Protein AF-A0A916G8C9-F1 (afdb_monomer_lite)

Structure (mmCIF, N/CA/C/O backbone):
data_AF-A0A916G8C9-F1
#
_entry.id   AF-A0A916G8C9-F1
#
loop_
_atom_site.group_PDB
_atom_site.id
_atom_site.type_symbol
_atom_site.label_atom_id
_atom_site.label_alt_id
_atom_site.label_comp_id
_atom_site.label_asym_id
_atom_site.label_entity_id
_atom_site.label_seq_id
_atom_site.pdbx_PDB_ins_code
_atom_site.Cartn_x
_atom_site.Cartn_y
_atom_site.Cartn_z
_atom_site.occupancy
_atom_site.B_iso_or_equiv
_atom_site.auth_seq_id
_atom_site.auth_comp_id
_atom_site.auth_asym_id
_atom_site.auth_atom_id
_atom_site.pdbx_PDB_model_num
ATOM 1 N N . GLU A 1 1 ? -20.508 -1.349 42.658 1.00 83.69 1 GLU A N 1
ATOM 2 C CA . GLU A 1 1 ? -19.263 -1.401 43.457 1.00 83.69 1 GLU A CA 1
ATOM 3 C C . GLU A 1 1 ? -18.948 -0.069 44.144 1.00 83.69 1 GLU A C 1
ATOM 5 O O . GLU A 1 1 ? -18.935 -0.052 45.364 1.00 83.69 1 GLU A O 1
ATOM 10 N N . LEU A 1 2 ? -18.800 1.046 43.412 1.00 89.56 2 LEU A N 1
ATOM 11 C CA . LEU A 1 2 ? -18.493 2.374 43.990 1.00 89.56 2 LEU A CA 1
ATOM 12 C C . LEU A 1 2 ? -19.488 2.837 45.071 1.00 89.56 2 LEU A C 1
ATOM 14 O O . LEU A 1 2 ? -19.083 3.317 46.124 1.00 89.56 2 LEU A O 1
ATOM 18 N N . VAL A 1 3 ? -20.790 2.609 44.861 1.00 90.38 3 VAL A N 1
ATOM 19 C CA . VAL A 1 3 ? -21.829 2.894 45.873 1.00 90.38 3 VAL A CA 1
ATOM 20 C C . VAL A 1 3 ? -21.640 2.051 47.136 1.00 90.38 3 VAL A C 1
ATOM 22 O O . VAL A 1 3 ? -21.786 2.555 48.242 1.00 90.38 3 VAL A O 1
ATOM 25 N N . ALA A 1 4 ? -21.282 0.772 46.986 1.00 90.62 4 ALA A N 1
ATOM 26 C CA . ALA A 1 4 ? -21.075 -0.132 48.118 1.00 90.62 4 ALA A CA 1
ATOM 27 C C . ALA A 1 4 ? -19.813 0.223 48.923 1.00 90.62 4 ALA A C 1
ATOM 29 O O . ALA A 1 4 ? -19.773 -0.014 50.125 1.00 90.62 4 ALA A O 1
ATOM 30 N N . LYS A 1 5 ? -18.809 0.825 48.272 1.00 93.94 5 LYS A N 1
ATOM 31 C CA . LYS A 1 5 ? -17.603 1.370 48.916 1.00 93.94 5 LYS A CA 1
ATOM 32 C C . LYS A 1 5 ? -17.817 2.759 49.538 1.00 93.94 5 LYS A C 1
ATOM 34 O O . LYS A 1 5 ? -16.914 3.267 50.190 1.00 93.94 5 LYS A O 1
ATOM 39 N N . GLY A 1 6 ? -18.989 3.375 49.351 1.00 90.44 6 GLY A N 1
ATOM 40 C CA . GLY A 1 6 ? -19.282 4.732 49.831 1.00 90.44 6 GLY A CA 1
ATOM 41 C C . GLY A 1 6 ? -18.607 5.850 49.026 1.00 90.44 6 GLY A C 1
ATOM 42 O O . GLY A 1 6 ? -18.662 7.005 49.432 1.00 90.44 6 GLY A O 1
ATOM 43 N N . GLU A 1 7 ? -17.996 5.529 47.883 1.00 92.44 7 GLU A N 1
ATOM 44 C CA . GLU A 1 7 ? -17.269 6.479 47.026 1.00 92.44 7 GLU A CA 1
ATOM 45 C C . GLU A 1 7 ? -18.202 7.282 46.104 1.00 92.44 7 GLU A C 1
ATOM 47 O O . GLU A 1 7 ? -17.817 8.327 45.584 1.00 92.44 7 GLU A O 1
ATOM 52 N N . LEU A 1 8 ? -19.437 6.809 45.895 1.00 90.00 8 LEU A N 1
ATOM 53 C CA . LEU A 1 8 ? -20.445 7.488 45.082 1.00 90.00 8 LEU A CA 1
ATOM 54 C C . LEU A 1 8 ? -21.820 7.441 45.773 1.00 90.00 8 LEU A C 1
ATOM 56 O O . LEU A 1 8 ? -22.260 6.351 46.157 1.00 90.00 8 LEU A O 1
ATOM 60 N N . PRO A 1 9 ? -22.543 8.569 45.897 1.00 92.12 9 PRO A N 1
ATOM 61 C CA . PRO A 1 9 ? -23.907 8.567 46.418 1.00 92.12 9 PRO A CA 1
ATOM 62 C C . PRO A 1 9 ? -24.837 7.669 45.591 1.00 92.12 9 PRO A C 1
ATOM 64 O O . PRO A 1 9 ? -24.799 7.673 44.360 1.00 92.12 9 PRO A O 1
ATOM 67 N N . ALA A 1 10 ? -25.723 6.927 46.261 1.00 86.94 10 ALA A N 1
ATOM 68 C CA . ALA A 1 10 ? -26.644 6.000 45.597 1.00 86.94 10 ALA A CA 1
ATOM 69 C C . ALA A 1 10 ? -27.615 6.698 44.627 1.00 86.94 10 ALA A C 1
ATOM 71 O O . ALA A 1 10 ? -28.053 6.085 43.659 1.00 86.94 10 ALA A O 1
ATOM 72 N N . GLU A 1 11 ? -27.955 7.960 44.883 1.00 87.31 11 GLU A N 1
ATOM 73 C CA . GLU A 1 11 ? -28.797 8.773 44.003 1.00 87.31 11 GLU A CA 1
ATOM 74 C C . GLU A 1 11 ? -28.048 9.186 42.730 1.00 87.31 11 GLU A C 1
ATOM 76 O O . GLU A 1 11 ? -28.566 8.996 41.633 1.00 87.31 11 GLU A O 1
ATOM 81 N N . ALA A 1 12 ? -26.787 9.613 42.865 1.00 83.94 12 ALA A N 1
ATOM 82 C CA . ALA A 1 12 ? -25.910 9.927 41.737 1.00 83.94 12 ALA A CA 1
ATOM 83 C C . ALA A 1 12 ? -25.643 8.701 40.846 1.00 83.94 12 ALA A C 1
ATOM 85 O O . ALA A 1 12 ? -25.545 8.828 39.632 1.00 83.94 12 ALA A O 1
ATOM 86 N N . ALA A 1 13 ? -25.574 7.499 41.428 1.00 82.69 13 ALA A N 1
ATOM 87 C CA . ALA A 1 13 ? -25.429 6.261 40.661 1.00 82.69 13 ALA A CA 1
ATOM 88 C C . ALA A 1 13 ? -26.664 5.925 39.815 1.00 82.69 13 ALA A C 1
ATOM 90 O O . ALA A 1 13 ? -26.529 5.360 38.736 1.00 82.69 13 ALA A O 1
ATOM 91 N N . ARG A 1 14 ? -27.868 6.227 40.323 1.00 80.50 14 ARG A N 1
ATOM 92 C CA . ARG A 1 14 ? -29.134 5.926 39.634 1.00 80.50 14 ARG A CA 1
ATOM 93 C C . ARG A 1 14 ? -29.438 6.917 38.517 1.00 80.50 14 ARG A C 1
ATOM 95 O O . ARG A 1 14 ? -30.120 6.547 37.571 1.00 80.50 14 ARG A O 1
ATOM 102 N N . SER A 1 15 ? -28.970 8.157 38.647 1.00 79.69 15 SER A N 1
ATOM 103 C CA . SER A 1 15 ? -29.150 9.211 37.645 1.00 79.69 15 SER A CA 1
ATOM 104 C C . SER A 1 15 ? -28.009 9.293 36.630 1.00 79.69 15 SER A C 1
ATOM 106 O O . SER A 1 15 ? -28.129 10.028 35.650 1.00 79.69 15 SER A O 1
ATOM 108 N N . ALA A 1 16 ? -26.913 8.555 36.838 1.00 78.62 16 ALA A N 1
ATOM 109 C CA . ALA A 1 16 ? -25.790 8.541 35.914 1.00 78.62 16 ALA A CA 1
ATOM 110 C C . ALA A 1 16 ? -26.199 7.903 34.571 1.00 78.62 16 ALA A C 1
ATOM 112 O O . ALA A 1 16 ? -26.662 6.758 34.559 1.00 78.62 16 ALA A O 1
ATOM 113 N N . PRO A 1 17 ? -26.012 8.603 33.438 1.00 76.19 17 PRO A N 1
ATOM 114 C CA . PRO A 1 17 ? -26.244 8.014 32.129 1.00 76.19 17 PRO A CA 1
ATOM 115 C C . PRO A 1 17 ? -25.240 6.888 31.871 1.00 76.19 17 PRO A C 1
ATOM 117 O O . PRO A 1 17 ? -24.094 6.928 32.330 1.00 76.19 17 PRO A O 1
ATOM 120 N N . THR A 1 18 ? -25.664 5.882 31.109 1.00 81.25 18 THR A N 1
ATOM 121 C CA . THR A 1 18 ? -24.773 4.817 30.646 1.00 81.25 18 THR A CA 1
ATOM 122 C C . THR A 1 18 ? -23.650 5.428 29.800 1.00 81.25 18 THR A C 1
ATOM 124 O O . THR A 1 18 ? -23.933 6.262 28.937 1.00 81.25 18 THR A O 1
ATOM 127 N N . PRO A 1 19 ? -22.376 5.060 30.029 1.00 87.31 19 PRO A N 1
ATOM 128 C CA . PRO A 1 19 ? -21.273 5.634 29.274 1.00 87.31 19 PRO A CA 1
ATOM 129 C C . PRO A 1 19 ? -21.356 5.222 27.800 1.00 87.31 19 PRO A C 1
ATOM 131 O O . PRO A 1 19 ? -21.334 4.034 27.479 1.00 87.31 19 PRO A O 1
ATOM 134 N N . ALA A 1 20 ? -21.405 6.215 26.914 1.00 92.62 20 ALA A N 1
ATOM 135 C CA . ALA A 1 20 ? -21.260 6.015 25.479 1.00 92.62 20 ALA A CA 1
ATOM 136 C C . ALA A 1 20 ? -19.799 5.696 25.136 1.00 92.62 20 ALA A C 1
ATOM 138 O O . ALA A 1 20 ? -18.879 6.347 25.641 1.00 92.62 20 ALA A O 1
ATOM 139 N N . LEU A 1 21 ? -19.576 4.712 24.260 1.00 95.12 21 LEU A N 1
ATOM 140 C CA . LEU A 1 21 ? -18.234 4.309 23.843 1.00 95.12 21 LEU A CA 1
ATOM 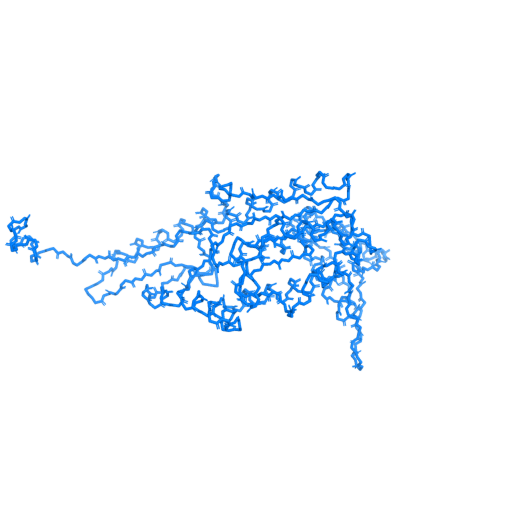141 C C . LEU A 1 21 ? -18.153 4.178 22.323 1.00 95.12 21 LEU A C 1
ATOM 143 O O . LEU A 1 21 ? -18.604 3.194 21.738 1.00 95.12 21 LEU A O 1
ATOM 147 N N . VAL A 1 22 ? -17.484 5.144 21.702 1.00 97.25 22 VAL A N 1
ATOM 148 C CA . VAL A 1 22 ? -17.152 5.127 20.278 1.00 97.25 22 VAL A CA 1
ATOM 149 C C . VAL A 1 22 ? -15.637 5.138 20.130 1.00 97.25 22 VAL A C 1
ATOM 151 O O . VAL A 1 22 ? -14.957 6.014 20.662 1.00 97.25 22 VAL A O 1
ATOM 154 N N . GLY A 1 23 ? -15.095 4.144 19.432 1.00 96.94 23 GLY A N 1
ATOM 155 C CA . GLY A 1 23 ? -13.662 4.024 19.205 1.00 96.94 23 GLY A CA 1
ATOM 156 C C . GLY A 1 23 ? -13.223 4.594 17.857 1.00 96.94 23 GLY A C 1
ATOM 157 O O . GLY A 1 23 ? -13.890 4.433 16.834 1.00 96.94 23 GLY A O 1
ATOM 158 N N . LEU A 1 24 ? -12.044 5.211 17.864 1.00 97.88 24 LEU A N 1
ATOM 159 C CA . LEU A 1 24 ? -11.293 5.607 16.679 1.00 97.88 24 LEU A CA 1
ATOM 160 C C . LEU A 1 24 ? -9.973 4.851 16.657 1.00 97.88 24 LEU A C 1
ATOM 162 O O . LEU A 1 24 ? -9.326 4.679 17.691 1.00 97.88 24 LEU A O 1
ATOM 166 N N . VAL A 1 25 ? -9.563 4.403 15.475 1.00 97.69 25 VAL A N 1
ATOM 167 C CA . VAL A 1 25 ? -8.372 3.567 15.339 1.00 97.69 25 VAL A CA 1
ATOM 168 C C . VAL A 1 25 ? -7.183 4.413 14.896 1.00 97.69 25 VAL A C 1
ATOM 170 O O . VAL A 1 25 ? -7.017 4.694 13.710 1.00 97.69 25 VAL A O 1
ATOM 173 N N . GLY A 1 26 ? -6.346 4.797 15.860 1.00 97.38 26 GLY A N 1
ATOM 174 C CA . GLY A 1 26 ? -5.027 5.383 15.620 1.00 97.38 26 GLY A CA 1
ATOM 175 C C . GLY A 1 26 ? -3.945 4.309 15.634 1.00 97.38 26 GLY A C 1
ATOM 176 O O . GLY A 1 26 ? -3.616 3.778 16.692 1.00 97.38 26 GLY A O 1
ATOM 177 N N . SER A 1 27 ? -3.402 3.976 14.467 1.00 97.25 27 SER A N 1
ATOM 178 C CA . SER A 1 27 ? -2.337 2.983 14.307 1.00 97.25 27 SER A CA 1
ATOM 179 C C . SER A 1 27 ? -1.609 3.227 12.990 1.00 97.25 27 SER A C 1
ATOM 181 O O . SER A 1 27 ? -2.242 3.536 11.982 1.00 97.25 27 SER A O 1
ATOM 183 N N . ILE A 1 28 ? -0.287 3.055 12.980 1.00 98.00 28 ILE A N 1
ATOM 184 C CA . ILE A 1 28 ? 0.488 3.077 11.732 1.00 98.00 28 ILE A CA 1
ATOM 185 C C . ILE A 1 28 ? 0.439 1.731 10.999 1.00 98.00 28 ILE A C 1
ATOM 187 O O . ILE A 1 28 ? 0.646 1.678 9.792 1.00 98.00 28 ILE A O 1
ATOM 191 N N . ASP A 1 29 ? 0.148 0.649 11.725 1.00 97.62 29 ASP A N 1
ATOM 192 C CA . ASP A 1 29 ? 0.306 -0.725 11.241 1.00 97.62 29 ASP A CA 1
ATOM 193 C C . ASP A 1 29 ? -0.780 -1.107 10.217 1.00 97.62 29 ASP A C 1
ATOM 195 O O . ASP A 1 29 ? -0.614 -2.065 9.462 1.00 97.62 29 ASP A O 1
ATOM 199 N N . ASN A 1 30 ? -1.892 -0.362 10.191 1.00 97.31 30 ASN A N 1
ATOM 200 C CA . ASN A 1 30 ? -3.110 -0.670 9.438 1.00 97.31 30 ASN A CA 1
ATOM 201 C C . ASN A 1 30 ? -3.599 -2.111 9.656 1.00 97.31 30 ASN A C 1
ATOM 203 O O . ASN A 1 30 ? -3.898 -2.850 8.717 1.00 97.31 30 ASN A O 1
ATOM 207 N N . ASP A 1 31 ? -3.616 -2.539 10.920 1.00 94.88 31 ASP A N 1
ATOM 208 C CA . ASP A 1 31 ? -3.858 -3.923 11.320 1.00 94.88 31 ASP A CA 1
ATOM 209 C C . ASP A 1 31 ? -5.252 -4.182 11.908 1.00 94.88 31 ASP A C 1
ATOM 211 O O . ASP A 1 31 ? -5.566 -5.320 12.261 1.00 94.88 31 ASP A O 1
ATOM 215 N N . MET A 1 32 ? -6.100 -3.155 11.975 1.00 95.62 32 MET A N 1
ATOM 216 C CA . MET A 1 32 ? -7.432 -3.246 12.558 1.00 95.62 32 MET A CA 1
ATOM 217 C C . MET A 1 32 ? -8.488 -3.616 11.518 1.00 95.62 32 MET A C 1
ATOM 219 O O . MET A 1 32 ? -8.650 -2.937 10.507 1.00 95.62 32 MET A O 1
ATOM 223 N N . ALA A 1 33 ? -9.260 -4.666 11.793 1.00 93.00 33 ALA A N 1
ATOM 224 C CA . ALA A 1 33 ? -10.372 -5.036 10.931 1.00 93.00 33 ALA A CA 1
ATOM 225 C C . ALA A 1 33 ? -11.487 -3.979 10.975 1.00 93.00 33 ALA A C 1
ATOM 227 O O . ALA A 1 33 ? -11.690 -3.280 11.967 1.00 93.00 33 ALA A O 1
ATOM 228 N N . GLY A 1 34 ? -12.243 -3.893 9.886 1.00 91.50 34 GLY A N 1
ATOM 229 C CA . GLY A 1 34 ? -13.436 -3.058 9.804 1.00 91.50 34 GLY A CA 1
ATOM 230 C C . GLY A 1 34 ? -13.215 -1.637 9.305 1.00 91.50 34 GLY A C 1
ATOM 231 O O . GLY A 1 34 ? -14.212 -0.988 8.993 1.00 91.50 34 GLY A O 1
ATOM 232 N N . THR A 1 35 ? -11.961 -1.215 9.145 1.00 95.31 35 THR A N 1
ATOM 233 C CA . THR A 1 35 ? -11.564 0.015 8.455 1.00 95.31 35 THR A CA 1
ATOM 234 C C . THR A 1 35 ? -10.537 -0.303 7.366 1.00 95.31 35 THR A C 1
ATOM 236 O O . THR A 1 35 ? -9.689 -1.169 7.558 1.00 95.31 35 THR A O 1
ATOM 239 N N . ASP A 1 36 ? -10.611 0.384 6.228 1.00 94.38 36 ASP A N 1
ATOM 240 C CA . ASP A 1 36 ? -9.659 0.243 5.117 1.00 94.38 36 ASP A CA 1
ATOM 241 C C . ASP A 1 36 ? -8.306 0.901 5.435 1.00 94.38 36 ASP A C 1
ATOM 243 O O . ASP A 1 36 ? -7.259 0.477 4.939 1.00 94.38 36 ASP A O 1
ATOM 247 N N . MET A 1 37 ? -8.340 1.952 6.260 1.00 96.38 37 MET A N 1
ATOM 248 C CA . MET A 1 37 ? -7.169 2.692 6.717 1.00 96.38 37 MET A CA 1
ATOM 249 C C . MET A 1 37 ? -7.328 3.077 8.190 1.00 96.38 37 MET A C 1
ATOM 251 O O . MET A 1 37 ? -8.395 3.536 8.610 1.00 96.38 37 MET A O 1
ATOM 255 N N . THR A 1 38 ? -6.269 2.917 8.976 1.00 97.56 38 THR A N 1
ATOM 256 C CA . THR A 1 38 ? -6.157 3.456 10.337 1.00 97.56 38 THR A CA 1
ATOM 257 C C . THR A 1 38 ? -5.492 4.831 10.324 1.00 97.56 38 THR A C 1
ATOM 259 O O . THR A 1 38 ? -4.637 5.111 9.484 1.00 97.56 38 THR A O 1
ATOM 262 N N . ILE A 1 39 ? -5.859 5.699 11.271 1.00 98.38 39 ILE A N 1
ATOM 263 C CA . ILE A 1 39 ? -5.271 7.040 11.385 1.00 98.38 39 ILE A CA 1
ATOM 264 C C . ILE A 1 39 ? -3.771 6.902 11.660 1.00 98.38 39 ILE A C 1
ATOM 266 O O . ILE A 1 39 ? -3.375 6.321 12.673 1.00 98.38 39 ILE A O 1
ATOM 270 N N . GLY A 1 40 ? -2.955 7.461 10.769 1.00 98.12 40 GLY A N 1
ATOM 271 C CA . GLY A 1 40 ? -1.494 7.454 10.838 1.00 98.12 40 GLY A CA 1
ATOM 272 C C . GLY A 1 40 ? -0.822 6.474 9.874 1.00 98.12 40 GLY A C 1
ATOM 273 O O . GLY A 1 40 ? 0.386 6.589 9.657 1.00 98.12 40 GLY A O 1
ATOM 274 N N . ALA A 1 41 ? -1.561 5.532 9.278 1.00 98.25 41 ALA A N 1
ATOM 275 C CA . ALA A 1 41 ? -0.988 4.547 8.360 1.00 98.25 41 ALA A CA 1
ATOM 276 C C . ALA A 1 41 ? -0.458 5.186 7.066 1.00 98.25 41 ALA A C 1
ATOM 278 O O . ALA A 1 41 ? 0.638 4.843 6.621 1.00 98.25 41 ALA A O 1
ATOM 279 N N . ASP A 1 42 ? -1.184 6.150 6.488 1.00 98.25 42 ASP A N 1
ATOM 280 C CA . ASP A 1 42 ? -0.716 6.877 5.301 1.00 98.25 42 ASP A CA 1
ATOM 281 C C . ASP A 1 42 ? 0.505 7.752 5.625 1.00 98.25 42 ASP A C 1
ATOM 283 O O . ASP A 1 42 ? 1.482 7.781 4.878 1.00 98.25 42 ASP A O 1
ATOM 287 N N . THR A 1 43 ? 0.511 8.400 6.790 1.00 98.50 43 THR A N 1
ATOM 288 C CA . THR A 1 43 ? 1.662 9.167 7.279 1.00 98.50 43 THR A CA 1
ATOM 289 C C . THR A 1 43 ? 2.897 8.282 7.403 1.00 98.50 43 THR A C 1
ATOM 291 O O . THR A 1 43 ? 3.961 8.648 6.902 1.00 98.50 43 THR A O 1
ATOM 294 N N . ALA A 1 44 ? 2.776 7.110 8.028 1.00 98.62 44 ALA A N 1
ATOM 295 C CA . ALA A 1 44 ? 3.887 6.174 8.165 1.00 98.62 44 ALA A CA 1
ATOM 296 C C . ALA A 1 44 ? 4.379 5.669 6.806 1.00 98.62 44 ALA A C 1
ATOM 298 O O . ALA A 1 44 ? 5.586 5.670 6.550 1.00 98.62 44 ALA A O 1
ATOM 299 N N . LEU A 1 45 ? 3.458 5.320 5.903 1.00 98.50 45 LEU A N 1
ATOM 300 C CA . LEU A 1 45 ? 3.784 4.933 4.533 1.00 98.50 45 LEU A CA 1
ATOM 301 C C . LEU A 1 45 ? 4.558 6.042 3.808 1.00 98.50 45 LEU A C 1
ATOM 303 O O . LEU A 1 45 ? 5.600 5.773 3.211 1.00 98.50 45 LEU A O 1
ATOM 307 N N . HIS A 1 46 ? 4.110 7.293 3.918 1.00 97.75 46 HIS A N 1
ATOM 308 C CA . HIS A 1 46 ? 4.793 8.445 3.337 1.00 97.75 46 HIS A CA 1
ATOM 309 C C . HIS A 1 46 ? 6.222 8.611 3.881 1.00 97.75 46 HIS A C 1
ATOM 311 O O . HIS A 1 46 ? 7.149 8.883 3.115 1.00 97.75 46 HIS A O 1
ATOM 317 N N . ARG A 1 47 ? 6.436 8.391 5.188 1.00 98.12 47 ARG A N 1
ATOM 318 C CA . ARG A 1 47 ? 7.778 8.417 5.799 1.00 98.12 47 ARG A CA 1
ATOM 319 C C . ARG A 1 47 ? 8.677 7.311 5.253 1.00 98.12 47 ARG A C 1
ATOM 321 O O . ARG A 1 47 ? 9.841 7.582 4.966 1.00 98.12 47 ARG A O 1
ATOM 328 N N . ILE A 1 48 ? 8.145 6.099 5.076 1.00 98.44 48 ILE A N 1
ATOM 329 C CA . ILE A 1 48 ? 8.895 4.978 4.494 1.00 98.44 48 ILE A CA 1
ATOM 330 C C . ILE A 1 48 ? 9.307 5.303 3.060 1.00 98.44 48 ILE A C 1
ATOM 332 O O . ILE A 1 48 ? 10.484 5.191 2.730 1.00 98.44 48 ILE A O 1
ATOM 336 N N . VAL A 1 49 ? 8.361 5.734 2.221 1.00 97.50 49 VAL A N 1
ATOM 337 C CA . VAL A 1 49 ? 8.628 6.059 0.811 1.00 97.50 49 VAL A CA 1
ATOM 338 C C . VAL A 1 49 ? 9.685 7.157 0.706 1.00 97.50 49 VAL A C 1
ATOM 340 O O . VAL A 1 49 ? 10.682 6.972 0.015 1.00 97.50 49 VAL A O 1
ATOM 343 N N . SER A 1 50 ? 9.544 8.238 1.480 1.00 96.19 50 SER A N 1
ATOM 344 C CA . SER A 1 50 ? 10.522 9.331 1.503 1.00 96.19 50 SER A CA 1
ATOM 345 C C . SER A 1 50 ? 11.924 8.868 1.918 1.00 96.19 50 SER A C 1
ATOM 347 O O . SER A 1 50 ? 12.913 9.298 1.322 1.00 96.19 50 SER A O 1
ATOM 349 N N . ALA A 1 51 ? 12.029 7.975 2.906 1.00 96.12 51 ALA A N 1
ATOM 350 C CA . ALA A 1 51 ? 13.314 7.423 3.320 1.00 96.12 51 ALA A CA 1
ATOM 351 C C . ALA A 1 51 ? 13.929 6.527 2.234 1.00 96.12 51 ALA A C 1
ATOM 353 O O . ALA A 1 51 ? 15.122 6.631 1.956 1.00 96.12 51 ALA A O 1
ATOM 354 N N . VAL A 1 52 ? 13.128 5.675 1.588 1.00 95.44 52 VAL A N 1
ATOM 355 C CA . VAL A 1 52 ? 13.603 4.812 0.499 1.00 95.44 52 VAL A CA 1
ATOM 356 C C . VAL A 1 52 ? 14.056 5.640 -0.703 1.00 95.44 52 VAL A C 1
ATOM 358 O O . VAL A 1 52 ? 15.127 5.364 -1.239 1.00 95.44 52 VAL A O 1
ATOM 361 N N . ASP A 1 53 ? 13.320 6.681 -1.089 1.00 93.19 53 ASP A N 1
ATOM 362 C CA . ASP A 1 53 ? 13.722 7.584 -2.174 1.00 93.19 53 ASP A CA 1
ATOM 363 C C . ASP A 1 53 ? 15.057 8.281 -1.864 1.00 93.19 53 ASP A C 1
ATOM 365 O O . ASP A 1 53 ? 15.946 8.352 -2.720 1.00 93.19 53 ASP A O 1
ATOM 369 N N . ALA A 1 54 ? 15.253 8.714 -0.612 1.00 92.06 54 ALA A N 1
ATOM 370 C CA . ALA A 1 54 ? 16.523 9.276 -0.162 1.00 92.06 54 ALA A CA 1
ATOM 371 C C . ALA A 1 54 ? 17.668 8.251 -0.261 1.00 92.06 54 ALA A C 1
ATOM 373 O O . ALA A 1 54 ? 18.741 8.577 -0.772 1.00 92.06 54 ALA A O 1
ATOM 374 N N . LEU A 1 55 ? 17.444 6.994 0.138 1.00 89.94 55 LEU A N 1
ATOM 375 C CA . LEU A 1 55 ? 18.438 5.924 -0.016 1.00 89.94 55 LEU A CA 1
ATOM 376 C C . LEU A 1 55 ? 18.766 5.668 -1.493 1.00 89.94 55 LEU A C 1
ATOM 378 O O . LEU A 1 55 ? 19.941 5.611 -1.863 1.00 89.94 55 LEU A O 1
ATOM 382 N N . VAL A 1 56 ? 17.746 5.576 -2.350 1.00 84.56 56 VAL A N 1
ATOM 383 C CA . VAL A 1 56 ? 17.890 5.325 -3.793 1.00 84.56 56 VAL A CA 1
ATOM 384 C C . VAL A 1 56 ? 18.694 6.426 -4.485 1.00 84.56 56 VAL A C 1
ATOM 386 O O . VAL A 1 56 ? 19.532 6.114 -5.336 1.00 84.56 56 VAL A O 1
ATOM 389 N N . SER A 1 57 ? 18.526 7.687 -4.074 1.00 78.50 57 SER A N 1
ATOM 390 C CA . SER A 1 57 ? 19.307 8.811 -4.611 1.00 78.50 57 SER A CA 1
ATOM 391 C C . SER A 1 57 ? 20.822 8.618 -4.434 1.00 78.50 57 SER A C 1
ATOM 393 O O . SER A 1 57 ? 21.603 8.946 -5.325 1.00 78.50 57 SER A O 1
ATOM 395 N N . THR A 1 58 ? 21.240 7.987 -3.330 1.00 72.25 58 THR A N 1
ATOM 396 C CA . THR A 1 58 ? 22.647 7.641 -3.062 1.00 72.25 58 THR A CA 1
ATOM 397 C C . THR A 1 58 ? 23.059 6.298 -3.679 1.00 72.25 58 THR A C 1
ATOM 399 O O . THR A 1 58 ? 24.236 6.072 -3.969 1.00 72.25 58 THR A O 1
ATOM 402 N N . ALA A 1 59 ? 22.093 5.401 -3.910 1.00 61.44 59 ALA A N 1
ATOM 403 C CA . ALA A 1 59 ? 22.299 4.073 -4.483 1.00 61.44 59 ALA A CA 1
ATOM 404 C C . ALA A 1 59 ? 22.681 4.121 -5.965 1.00 61.44 59 ALA A C 1
ATOM 406 O O . ALA A 1 59 ? 23.496 3.312 -6.420 1.00 61.44 59 ALA A O 1
ATOM 407 N N . ALA A 1 60 ? 22.089 5.058 -6.714 1.00 58.59 60 ALA A N 1
ATOM 408 C CA . ALA A 1 60 ? 22.265 5.183 -8.159 1.00 58.59 60 ALA A CA 1
ATOM 409 C C . ALA A 1 60 ? 23.734 5.398 -8.567 1.00 58.59 60 ALA A C 1
ATOM 411 O O . ALA A 1 60 ? 24.139 4.934 -9.633 1.00 58.59 60 ALA A O 1
ATOM 412 N N . SER A 1 61 ? 24.537 6.016 -7.697 1.00 60.41 61 SER A N 1
ATOM 413 C CA . SER A 1 61 ? 25.963 6.281 -7.923 1.00 60.41 61 SER A CA 1
ATOM 414 C C . SER A 1 61 ? 26.873 5.064 -7.701 1.00 60.41 61 SER A C 1
ATOM 416 O O . SER A 1 61 ? 27.988 5.048 -8.211 1.00 60.41 61 SER A O 1
ATOM 418 N N . HIS A 1 62 ? 26.422 4.038 -6.964 1.00 63.09 62 HIS A N 1
ATOM 419 C CA . HIS A 1 62 ? 27.269 2.912 -6.526 1.00 63.09 62 HIS A CA 1
ATOM 420 C C . HIS A 1 62 ? 26.696 1.512 -6.816 1.00 63.09 62 HIS A C 1
ATOM 422 O O . HIS A 1 62 ? 27.283 0.517 -6.403 1.00 63.09 62 HIS A O 1
ATOM 428 N N . GLN A 1 63 ? 25.557 1.405 -7.510 1.00 68.94 63 GLN A N 1
ATOM 429 C CA . GLN A 1 63 ? 24.876 0.131 -7.809 1.00 68.94 63 GLN A CA 1
ATOM 430 C C . GLN A 1 63 ? 24.632 -0.771 -6.579 1.00 68.94 63 GLN A C 1
ATOM 432 O O . GLN A 1 63 ? 24.812 -1.998 -6.610 1.00 68.94 63 GLN A O 1
ATOM 437 N N . ARG A 1 64 ? 24.222 -0.147 -5.472 1.00 83.38 64 ARG A N 1
ATOM 438 C CA . ARG A 1 64 ? 24.021 -0.806 -4.174 1.00 83.38 64 ARG A CA 1
ATOM 439 C C . ARG A 1 64 ? 22.671 -1.505 -4.065 1.00 83.38 64 ARG A C 1
ATOM 441 O O . ARG A 1 64 ? 21.694 -1.123 -4.718 1.00 83.38 64 ARG A O 1
ATOM 448 N N . THR A 1 65 ? 22.627 -2.503 -3.189 1.00 90.69 65 THR A N 1
ATOM 449 C CA . THR A 1 65 ? 21.383 -3.126 -2.734 1.00 90.69 65 THR A CA 1
ATOM 450 C C . THR A 1 65 ? 21.062 -2.644 -1.319 1.00 90.69 65 THR A C 1
ATOM 452 O O . THR A 1 65 ? 21.941 -2.616 -0.460 1.00 90.69 65 THR A O 1
ATOM 455 N N . PHE A 1 66 ? 19.814 -2.262 -1.060 1.00 94.94 66 PHE A N 1
ATOM 456 C CA . PHE A 1 66 ? 19.357 -1.856 0.271 1.00 94.94 66 PHE A CA 1
ATOM 457 C C . PHE A 1 66 ? 18.334 -2.849 0.806 1.00 94.94 66 PHE A C 1
ATOM 459 O O . PHE A 1 66 ? 17.373 -3.174 0.114 1.00 94.94 66 PHE A O 1
ATOM 466 N N . VAL A 1 67 ? 18.525 -3.300 2.040 1.00 97.31 67 VAL A N 1
ATOM 467 C CA . VAL A 1 67 ? 17.524 -4.034 2.818 1.00 97.31 67 VAL A CA 1
ATOM 468 C C . VAL A 1 67 ? 16.944 -3.052 3.828 1.00 97.31 67 VAL A C 1
ATOM 470 O O . VAL A 1 67 ? 17.641 -2.625 4.747 1.00 97.31 67 VAL A O 1
ATOM 473 N N . VAL A 1 68 ? 15.695 -2.643 3.624 1.00 98.12 68 VAL A N 1
ATOM 474 C CA . VAL A 1 68 ? 15.025 -1.627 4.442 1.00 98.12 68 VAL A CA 1
ATOM 475 C C . VAL A 1 68 ? 13.995 -2.307 5.327 1.00 98.12 68 VAL A C 1
ATOM 477 O O . VAL A 1 68 ? 13.025 -2.877 4.827 1.00 98.12 68 VAL A O 1
ATOM 480 N N . GLU A 1 69 ? 14.215 -2.242 6.635 1.00 98.56 69 GLU A N 1
ATOM 481 C CA . GLU A 1 69 ? 13.306 -2.794 7.634 1.00 98.56 69 GLU A CA 1
ATOM 482 C C . GLU A 1 69 ? 12.283 -1.736 8.059 1.00 98.56 69 GLU A C 1
ATOM 484 O O . GLU A 1 69 ? 12.638 -0.614 8.452 1.00 98.56 69 GLU A O 1
ATOM 489 N N . VAL A 1 70 ? 11.004 -2.095 7.942 1.00 98.44 70 VAL A N 1
ATOM 490 C CA . VAL A 1 70 ? 9.855 -1.216 8.169 1.00 98.44 70 VAL A CA 1
ATOM 491 C C . VAL A 1 70 ? 8.974 -1.747 9.294 1.00 98.44 70 VAL A C 1
ATOM 493 O O . VAL A 1 70 ? 8.858 -2.955 9.501 1.00 98.44 70 VAL A O 1
ATOM 496 N N . MET A 1 71 ? 8.331 -0.824 10.006 1.00 98.31 71 MET A N 1
ATOM 497 C CA . MET A 1 71 ? 7.399 -1.153 11.081 1.00 98.31 71 MET A CA 1
ATOM 498 C C . MET A 1 71 ? 6.111 -1.770 10.528 1.00 98.31 71 MET A C 1
ATOM 500 O O . MET A 1 71 ? 5.829 -1.711 9.330 1.00 98.31 71 MET A O 1
ATOM 504 N N . GLY A 1 72 ? 5.318 -2.350 11.422 1.00 95.69 72 GLY A N 1
ATOM 505 C CA . GLY A 1 72 ? 4.009 -2.924 11.096 1.00 95.69 72 GLY A CA 1
ATOM 506 C C . GLY A 1 72 ? 3.552 -3.994 12.083 1.00 95.69 72 GLY A C 1
ATOM 507 O O . GLY A 1 72 ? 2.506 -4.609 11.898 1.00 95.69 72 GLY A O 1
ATOM 508 N N . ARG A 1 73 ? 4.339 -4.267 13.125 1.00 93.38 73 ARG A N 1
ATOM 509 C CA . ARG A 1 73 ? 4.181 -5.339 14.101 1.00 93.38 73 ARG A CA 1
ATOM 510 C C . ARG A 1 73 ? 4.055 -6.699 13.421 1.00 93.38 73 ARG A C 1
ATOM 512 O O . ARG A 1 73 ? 5.046 -7.277 13.001 1.00 93.38 73 ARG A O 1
ATOM 519 N N . HIS A 1 74 ? 2.834 -7.207 13.298 1.00 91.00 74 HIS A N 1
ATOM 520 C CA . HIS A 1 74 ? 2.513 -8.472 12.631 1.00 91.00 74 HIS A CA 1
ATOM 521 C C . HIS A 1 74 ? 1.685 -8.239 11.358 1.00 91.00 74 HIS A C 1
ATOM 523 O O . HIS A 1 74 ? 0.955 -9.119 10.907 1.00 91.00 74 HIS A O 1
ATOM 529 N N . CYS A 1 75 ? 1.761 -7.028 10.808 1.00 96.50 75 CYS A N 1
ATOM 530 C CA . CYS A 1 75 ? 1.086 -6.587 9.605 1.00 96.50 75 CYS A CA 1
ATOM 531 C C . CYS A 1 75 ? 2.097 -6.183 8.538 1.00 96.50 75 CYS A C 1
ATOM 533 O O . CYS A 1 75 ? 2.946 -5.320 8.748 1.00 96.50 75 CYS A O 1
ATOM 535 N N . GLY A 1 76 ? 1.975 -6.784 7.361 1.00 97.94 76 GLY A N 1
ATOM 536 C CA . GLY A 1 76 ? 2.790 -6.462 6.201 1.00 97.94 76 GLY A CA 1
ATOM 537 C C . GLY A 1 76 ? 2.296 -5.265 5.398 1.00 97.94 76 GLY A C 1
ATOM 538 O O . GLY A 1 76 ? 2.850 -5.019 4.333 1.00 97.94 76 GLY A O 1
ATOM 539 N N . TYR A 1 77 ? 1.267 -4.529 5.840 1.00 98.38 77 TYR A N 1
ATOM 540 C CA . TYR A 1 77 ? 0.665 -3.442 5.054 1.00 98.38 77 TYR A CA 1
ATOM 541 C C . TYR A 1 77 ? 1.677 -2.374 4.651 1.00 98.38 77 TYR A C 1
ATOM 543 O O . TYR A 1 77 ? 1.831 -2.092 3.462 1.00 98.38 77 TYR A O 1
ATOM 551 N N . LEU A 1 78 ? 2.417 -1.833 5.621 1.00 98.62 78 LEU A N 1
ATOM 552 C CA . LEU A 1 78 ? 3.436 -0.821 5.359 1.00 98.62 78 LEU A CA 1
ATOM 553 C C . LEU A 1 78 ? 4.535 -1.353 4.432 1.00 98.62 78 LEU A C 1
ATOM 555 O O . LEU A 1 78 ? 4.909 -0.671 3.479 1.00 98.62 78 LEU A O 1
ATOM 559 N N . ALA A 1 79 ? 4.999 -2.588 4.639 1.00 98.62 79 ALA A N 1
ATOM 560 C CA . ALA A 1 79 ? 5.995 -3.230 3.782 1.00 98.62 79 ALA A CA 1
ATOM 561 C C . ALA A 1 79 ? 5.496 -3.446 2.347 1.00 98.62 79 ALA A C 1
ATOM 563 O O . ALA A 1 79 ? 6.176 -3.085 1.391 1.00 98.62 79 ALA A O 1
ATOM 564 N N . LEU A 1 80 ? 4.291 -3.986 2.179 1.00 98.62 80 LEU A N 1
ATOM 565 C CA . LEU A 1 80 ? 3.697 -4.253 0.874 1.00 98.62 80 LEU A CA 1
ATOM 566 C C . LEU A 1 80 ? 3.440 -2.962 0.093 1.00 98.62 80 LEU A C 1
ATOM 568 O O . LEU A 1 80 ? 3.816 -2.855 -1.076 1.00 98.62 80 LEU A O 1
ATOM 572 N N . MET A 1 81 ? 2.809 -1.978 0.730 1.00 98.50 81 MET A N 1
ATOM 573 C CA . MET A 1 81 ? 2.448 -0.729 0.063 1.00 98.50 81 MET A CA 1
ATOM 574 C C . MET A 1 81 ? 3.681 0.126 -0.234 1.00 98.50 81 MET A C 1
ATOM 576 O O . MET A 1 81 ? 3.771 0.694 -1.322 1.00 98.50 81 MET A O 1
ATOM 580 N N . SER A 1 82 ? 4.674 0.160 0.661 1.00 98.25 82 SER A N 1
ATOM 581 C CA . SER A 1 82 ? 5.941 0.848 0.377 1.00 98.25 82 SER A CA 1
ATOM 582 C C . SER A 1 82 ? 6.739 0.148 -0.719 1.00 98.25 82 SER A C 1
ATOM 584 O O . SER A 1 82 ? 7.301 0.822 -1.578 1.00 98.25 82 SER A O 1
ATOM 586 N N . ALA A 1 83 ? 6.740 -1.187 -0.770 1.00 97.75 83 ALA A N 1
ATOM 587 C CA . ALA A 1 83 ? 7.372 -1.936 -1.851 1.00 97.75 83 ALA A CA 1
ATOM 588 C C . ALA A 1 83 ? 6.751 -1.607 -3.219 1.00 97.75 83 ALA A C 1
ATOM 590 O O . ALA A 1 83 ? 7.479 -1.388 -4.191 1.00 97.75 83 ALA A O 1
ATOM 591 N N . LEU A 1 84 ? 5.419 -1.504 -3.286 1.00 96.81 84 LEU A N 1
ATOM 592 C CA . LEU A 1 84 ? 4.709 -1.069 -4.491 1.00 96.81 84 LEU A CA 1
ATOM 593 C C . LEU A 1 84 ? 5.073 0.368 -4.881 1.00 96.81 84 LEU A C 1
ATOM 595 O O . LEU A 1 84 ? 5.395 0.615 -6.045 1.00 96.81 84 LEU A O 1
ATOM 599 N N . ALA A 1 85 ? 5.051 1.287 -3.913 1.00 97.00 85 ALA A N 1
ATOM 600 C CA . ALA A 1 85 ? 5.292 2.714 -4.123 1.00 97.00 85 ALA A CA 1
ATOM 601 C C . ALA A 1 85 ? 6.749 3.047 -4.486 1.00 97.00 85 ALA A C 1
ATOM 603 O O . ALA A 1 85 ? 6.997 4.001 -5.210 1.00 97.00 85 ALA A O 1
ATOM 604 N N . THR A 1 86 ? 7.710 2.247 -4.027 1.00 95.44 86 THR A N 1
ATOM 605 C CA . THR A 1 86 ? 9.150 2.474 -4.263 1.00 95.44 86 THR A CA 1
ATOM 606 C C . THR A 1 86 ? 9.711 1.609 -5.390 1.00 95.44 86 THR A C 1
ATOM 608 O O . THR A 1 86 ? 10.873 1.737 -5.772 1.00 95.44 86 THR A O 1
ATOM 611 N N . GLY A 1 87 ? 8.899 0.700 -5.945 1.00 93.62 87 GLY A N 1
ATOM 612 C CA . GLY A 1 87 ? 9.339 -0.249 -6.966 1.00 93.62 87 GLY A CA 1
ATOM 613 C C . GLY A 1 87 ? 10.397 -1.223 -6.452 1.00 93.62 87 GLY A C 1
ATOM 614 O O . GLY A 1 87 ? 11.329 -1.552 -7.189 1.00 93.62 87 GLY A O 1
ATOM 615 N N . ALA A 1 88 ? 10.246 -1.675 -5.205 1.00 94.81 88 ALA A N 1
ATOM 616 C CA . ALA A 1 88 ? 11.159 -2.616 -4.578 1.00 94.81 88 ALA A CA 1
ATOM 617 C C . ALA A 1 88 ? 11.332 -3.894 -5.415 1.00 94.81 88 ALA A C 1
ATOM 619 O O . ALA A 1 88 ? 10.418 -4.368 -6.093 1.00 94.81 88 ALA A O 1
ATOM 620 N N . GLY A 1 89 ? 12.536 -4.458 -5.359 1.00 93.31 89 GLY A N 1
ATOM 621 C CA . GLY A 1 89 ? 12.883 -5.702 -6.036 1.00 93.31 89 GLY A CA 1
ATOM 622 C C . GLY A 1 89 ? 12.364 -6.943 -5.319 1.00 93.31 89 GLY A C 1
ATOM 623 O O . GLY A 1 89 ? 12.225 -7.980 -5.956 1.00 93.31 89 GLY A O 1
ATOM 624 N N . TRP A 1 90 ? 12.074 -6.839 -4.021 1.00 96.38 90 TRP A N 1
ATOM 625 C CA . TRP A 1 90 ? 11.474 -7.902 -3.223 1.00 96.38 90 TRP A CA 1
ATOM 626 C C . TRP A 1 90 ? 10.782 -7.321 -1.986 1.00 96.38 90 TRP A C 1
ATOM 628 O O . TRP A 1 90 ? 11.166 -6.252 -1.506 1.00 96.38 90 TRP A O 1
ATOM 638 N N . VAL A 1 91 ? 9.788 -8.037 -1.458 1.00 97.88 91 VAL A N 1
ATOM 639 C CA . VAL A 1 9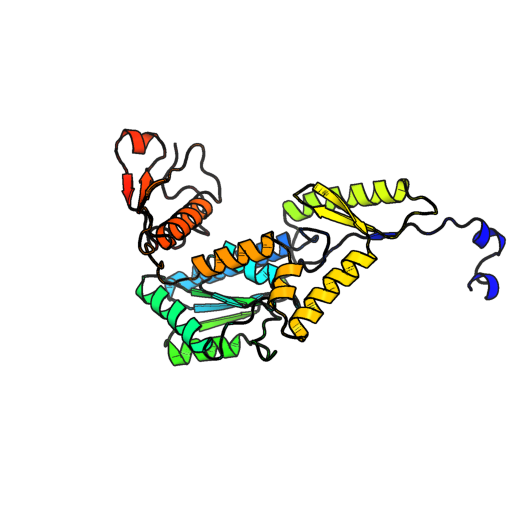1 ? 9.134 -7.704 -0.190 1.00 97.88 91 VAL A CA 1
ATOM 640 C C . VAL A 1 91 ? 8.935 -8.952 0.666 1.00 97.88 91 VAL A C 1
ATOM 642 O O . VAL A 1 91 ? 8.551 -10.001 0.153 1.00 97.88 91 VAL A O 1
ATOM 645 N N . PHE A 1 92 ? 9.187 -8.831 1.966 1.00 98.25 92 PHE A N 1
ATOM 646 C CA . PHE A 1 92 ? 8.878 -9.848 2.966 1.00 98.25 92 PHE A CA 1
ATOM 647 C C . PHE A 1 92 ? 7.746 -9.351 3.864 1.00 98.25 92 PHE A C 1
ATOM 649 O O . PHE A 1 92 ? 7.872 -8.297 4.491 1.00 98.25 92 PHE A O 1
ATOM 656 N N . ILE A 1 93 ? 6.651 -10.113 3.923 1.00 98.38 93 ILE A N 1
ATOM 657 C CA . ILE A 1 93 ? 5.489 -9.827 4.770 1.00 98.38 93 ILE A CA 1
ATOM 658 C C . ILE A 1 93 ? 5.087 -11.069 5.577 1.00 98.38 93 ILE A C 1
ATOM 660 O O . ILE A 1 93 ? 5.195 -12.181 5.055 1.00 98.38 93 ILE A O 1
ATOM 664 N N . PRO A 1 94 ? 4.599 -10.910 6.821 1.00 97.56 94 PRO A N 1
ATOM 665 C CA . PRO A 1 94 ? 4.171 -12.038 7.648 1.00 97.56 94 PRO A CA 1
ATOM 666 C C . PRO A 1 94 ? 2.943 -12.774 7.103 1.00 97.56 94 PRO A C 1
ATOM 668 O O . PRO A 1 94 ? 2.768 -13.955 7.383 1.00 97.56 94 PRO A O 1
ATOM 671 N N . GLU A 1 95 ? 2.084 -12.107 6.325 1.00 97.50 95 GLU A N 1
ATOM 672 C CA . GLU A 1 95 ? 0.882 -12.729 5.758 1.00 97.50 95 GLU A CA 1
ATOM 673 C C . GLU A 1 95 ? 1.182 -13.687 4.604 1.00 97.50 95 GLU A C 1
ATOM 675 O O . GLU A 1 95 ? 0.368 -14.555 4.301 1.00 97.50 95 GLU A O 1
ATOM 680 N N . ALA A 1 96 ? 2.334 -13.534 3.955 1.00 96.94 96 ALA A N 1
ATOM 681 C CA . ALA A 1 96 ? 2.762 -14.388 2.858 1.00 96.94 96 ALA A CA 1
ATOM 682 C C . ALA A 1 96 ? 4.269 -14.660 2.952 1.00 96.94 96 ALA A C 1
ATOM 684 O O . ALA A 1 96 ? 5.048 -14.098 2.171 1.00 96.94 96 ALA A O 1
ATOM 685 N N . PRO A 1 97 ? 4.690 -15.524 3.895 1.00 96.25 97 PRO A N 1
ATOM 686 C CA . PRO A 1 97 ? 6.071 -15.965 3.981 1.00 96.25 97 PRO A CA 1
ATOM 687 C C . PRO A 1 97 ? 6.559 -16.550 2.655 1.00 96.25 97 PRO A C 1
ATOM 689 O O . PRO A 1 97 ? 5.760 -17.146 1.918 1.00 96.25 97 PRO A O 1
ATOM 692 N N . PRO A 1 98 ? 7.862 -16.425 2.351 1.00 93.25 98 PRO A N 1
ATOM 693 C CA . PRO A 1 98 ? 8.424 -16.933 1.110 1.00 93.25 98 PRO A CA 1
ATOM 694 C C . PRO A 1 98 ? 8.077 -18.407 0.856 1.00 93.25 98 PRO A C 1
ATOM 696 O O . PRO A 1 98 ? 8.082 -19.237 1.763 1.00 93.25 98 PRO A O 1
ATOM 699 N N . GLU A 1 99 ? 7.738 -18.732 -0.390 1.00 87.12 99 GLU A N 1
ATOM 700 C CA . GLU A 1 99 ? 7.334 -20.084 -0.779 1.00 87.12 99 GLU A CA 1
ATOM 701 C C . GLU A 1 99 ? 8.555 -20.998 -0.954 1.00 87.12 99 GLU A C 1
ATOM 703 O O . GLU A 1 99 ? 9.412 -20.721 -1.797 1.00 87.12 99 GLU A O 1
ATOM 708 N N . GLY A 1 100 ? 8.561 -22.126 -0.239 1.00 85.06 100 GLY A N 1
ATOM 709 C CA . GLY A 1 100 ? 9.622 -23.134 -0.287 1.00 85.06 100 GLY A CA 1
ATOM 710 C C . GLY A 1 100 ? 10.800 -22.830 0.641 1.00 85.06 100 GLY A C 1
ATOM 711 O O . GLY A 1 100 ? 10.950 -21.717 1.145 1.00 85.06 100 GLY A O 1
ATOM 712 N N . ASP A 1 101 ? 11.640 -23.841 0.857 1.00 84.00 101 ASP A N 1
ATOM 713 C CA . ASP A 1 101 ? 12.874 -23.707 1.644 1.00 84.00 101 ASP A CA 1
ATOM 714 C C . ASP A 1 101 ? 14.009 -23.041 0.841 1.00 84.00 101 ASP A C 1
ATOM 716 O O . ASP A 1 101 ? 15.021 -22.647 1.409 1.00 84.00 101 ASP A O 1
ATOM 720 N N . ASP A 1 102 ? 13.806 -22.857 -0.467 1.00 90.69 102 ASP A N 1
ATOM 721 C CA . ASP A 1 102 ? 14.732 -22.288 -1.453 1.00 90.69 102 ASP A CA 1
ATOM 722 C C . ASP A 1 102 ? 14.495 -20.785 -1.718 1.00 90.69 102 ASP A C 1
ATOM 724 O O . ASP A 1 102 ? 14.781 -20.248 -2.796 1.00 90.69 102 ASP A O 1
ATOM 728 N N . TRP A 1 103 ? 13.881 -20.073 -0.770 1.00 93.06 103 TRP A N 1
ATOM 729 C CA . TRP A 1 103 ? 13.572 -18.656 -0.968 1.00 93.06 103 TRP A CA 1
ATOM 730 C C . TRP A 1 103 ? 14.826 -17.788 -1.085 1.00 93.06 103 TRP A C 1
ATOM 732 O O . TRP A 1 103 ? 14.787 -16.752 -1.751 1.00 93.06 103 TRP A O 1
ATOM 742 N N . GLU A 1 104 ? 15.928 -18.208 -0.464 1.00 94.44 104 GLU A N 1
ATOM 743 C CA . GLU A 1 104 ? 17.219 -17.530 -0.540 1.00 94.44 104 GLU A CA 1
ATOM 744 C C . GLU A 1 104 ? 17.755 -17.551 -1.977 1.00 94.44 104 GLU A C 1
ATOM 746 O O . GLU A 1 104 ? 18.168 -16.519 -2.515 1.00 94.44 104 GLU A O 1
ATOM 751 N N . GLU A 1 105 ? 17.673 -18.712 -2.630 1.00 94.00 105 GLU A N 1
ATOM 752 C CA . GLU A 1 105 ? 18.010 -18.914 -4.036 1.00 94.00 105 GLU A CA 1
ATOM 753 C C . GLU A 1 105 ? 17.104 -18.073 -4.936 1.00 94.00 105 GLU A C 1
ATOM 755 O O . GLU A 1 105 ? 17.598 -17.371 -5.818 1.00 94.00 105 GLU A O 1
ATOM 760 N N . LYS A 1 106 ? 15.787 -18.094 -4.694 1.00 93.69 106 LYS A N 1
ATOM 761 C CA . LYS A 1 106 ? 14.803 -17.316 -5.465 1.00 93.69 106 LYS A CA 1
ATOM 762 C C . LYS A 1 106 ? 15.032 -15.811 -5.350 1.00 93.69 106 LYS A C 1
ATOM 764 O O . LYS A 1 106 ? 14.987 -15.113 -6.363 1.00 93.69 106 LYS A O 1
ATOM 769 N N . LEU A 1 107 ? 15.306 -15.310 -4.144 1.00 94.88 107 LEU A N 1
ATOM 770 C CA . LEU A 1 107 ? 15.654 -13.908 -3.915 1.00 94.88 107 LEU A CA 1
ATOM 771 C C . LEU A 1 107 ? 16.903 -13.535 -4.722 1.00 94.88 107 LEU A C 1
ATOM 773 O O . LEU A 1 107 ? 16.891 -12.552 -5.468 1.00 94.88 107 LEU A O 1
ATOM 777 N N . CYS A 1 108 ? 17.967 -14.333 -4.601 1.00 94.50 108 CYS A N 1
ATOM 778 C CA . CYS A 1 108 ? 19.221 -14.088 -5.305 1.00 94.50 108 CYS A CA 1
ATOM 779 C C . CYS A 1 108 ? 19.037 -14.134 -6.826 1.00 94.50 108 CYS A C 1
ATOM 781 O O . CYS A 1 108 ? 19.559 -13.272 -7.534 1.00 94.50 108 CYS A O 1
ATOM 783 N N . ALA A 1 109 ? 18.255 -15.092 -7.329 1.00 93.44 109 ALA A N 1
ATOM 784 C CA . ALA A 1 109 ? 17.932 -15.211 -8.743 1.00 93.44 109 ALA A CA 1
ATOM 785 C C . ALA A 1 109 ? 17.212 -13.957 -9.252 1.00 93.44 109 ALA A C 1
ATOM 787 O O . ALA A 1 109 ? 17.697 -13.321 -10.185 1.00 93.44 109 ALA A O 1
ATOM 788 N N . VAL A 1 110 ? 16.129 -13.530 -8.592 1.00 92.88 110 VAL A N 1
ATOM 789 C CA . VAL A 1 110 ? 15.342 -12.360 -9.017 1.00 92.88 110 VAL A CA 1
ATOM 790 C C . VAL A 1 110 ? 16.167 -11.071 -8.994 1.00 92.88 110 VAL A C 1
ATOM 792 O O . VAL A 1 110 ? 16.106 -10.282 -9.942 1.00 92.88 110 VAL A O 1
ATOM 795 N N . LEU A 1 111 ? 16.957 -10.835 -7.943 1.00 93.38 111 LEU A N 1
ATOM 796 C CA . LEU A 1 111 ? 17.782 -9.626 -7.856 1.00 93.38 111 LEU A CA 1
ATOM 797 C C . LEU A 1 111 ? 18.964 -9.658 -8.835 1.00 93.38 111 LEU A C 1
ATOM 799 O O . LEU A 1 111 ? 19.246 -8.651 -9.492 1.00 93.38 111 LEU A O 1
ATOM 803 N N . GLY A 1 112 ? 19.625 -10.809 -8.975 1.00 92.62 112 GLY A N 1
ATOM 804 C CA . GLY A 1 112 ? 20.732 -10.999 -9.909 1.00 92.62 112 GLY A CA 1
ATOM 805 C C . GLY A 1 112 ? 20.293 -10.850 -11.366 1.00 92.62 112 GLY A C 1
ATOM 806 O O . GLY A 1 112 ? 20.927 -10.132 -12.139 1.00 92.62 112 GLY A O 1
ATOM 807 N N . GLU A 1 113 ? 19.173 -11.464 -11.743 1.00 92.12 113 GLU A N 1
ATOM 808 C CA . GLU A 1 113 ? 18.569 -11.313 -13.069 1.00 92.12 113 GLU A CA 1
ATOM 809 C C . GLU A 1 113 ? 18.117 -9.879 -13.336 1.00 92.12 113 GLU A C 1
ATOM 811 O O . GLU A 1 113 ? 18.401 -9.342 -14.406 1.00 92.12 113 GLU A O 1
ATOM 816 N N . GLY A 1 114 ? 17.488 -9.222 -12.356 1.00 90.75 114 GLY A N 1
ATOM 817 C CA . GLY A 1 114 ? 17.100 -7.818 -12.473 1.00 90.75 114 GLY A CA 1
ATOM 818 C C . GLY A 1 114 ? 18.300 -6.912 -12.761 1.00 90.75 114 GLY A C 1
ATOM 819 O O . GLY A 1 114 ? 18.218 -6.031 -13.618 1.00 90.75 114 GLY A O 1
ATOM 820 N N . ARG A 1 115 ? 19.440 -7.159 -12.104 1.00 88.31 115 ARG A N 1
ATOM 821 C CA . ARG A 1 115 ? 20.695 -6.440 -12.364 1.00 88.31 115 ARG A CA 1
ATOM 822 C C . ARG A 1 115 ? 21.213 -6.697 -13.780 1.00 88.31 115 ARG A C 1
ATOM 824 O O . ARG A 1 115 ? 21.538 -5.739 -14.476 1.00 88.31 115 ARG A O 1
ATOM 831 N N . ARG A 1 116 ? 21.234 -7.958 -14.236 1.00 88.50 116 ARG A N 1
ATOM 832 C CA . ARG A 1 116 ? 21.627 -8.306 -15.619 1.00 88.50 116 ARG A CA 1
ATOM 833 C C . ARG A 1 116 ? 20.715 -7.660 -16.666 1.00 88.50 116 ARG A C 1
ATOM 835 O O . ARG A 1 116 ? 21.195 -7.284 -17.726 1.00 88.50 116 ARG A O 1
ATOM 842 N N . ALA A 1 117 ? 19.432 -7.480 -16.350 1.00 86.69 117 ALA A N 1
ATOM 843 C CA . ALA A 1 117 ? 18.467 -6.782 -17.198 1.00 86.69 117 ALA A CA 1
ATOM 844 C C . ALA A 1 117 ? 18.649 -5.249 -17.221 1.00 86.69 117 ALA A C 1
ATOM 846 O O . ALA A 1 117 ? 17.945 -4.567 -17.959 1.00 86.69 117 ALA A O 1
ATOM 847 N N . GLY A 1 118 ? 19.574 -4.691 -16.429 1.00 85.56 118 GLY A N 1
ATOM 848 C CA . GLY A 1 118 ? 19.891 -3.258 -16.402 1.00 85.56 118 GLY A CA 1
ATOM 849 C C . GLY A 1 118 ? 19.345 -2.495 -15.191 1.00 85.56 118 GLY A C 1
ATOM 850 O O . GLY A 1 118 ? 19.441 -1.266 -15.144 1.00 85.56 118 GLY A O 1
ATOM 851 N N . ARG A 1 119 ? 18.785 -3.179 -14.182 1.00 86.56 119 ARG A N 1
ATOM 852 C CA . ARG A 1 119 ? 18.353 -2.532 -12.934 1.00 86.56 119 ARG A CA 1
ATOM 853 C C . ARG A 1 119 ? 19.581 -2.071 -12.136 1.00 86.56 119 ARG A C 1
ATOM 855 O O . ARG A 1 119 ? 20.330 -2.888 -11.610 1.00 86.56 119 ARG A O 1
ATOM 862 N N . ARG A 1 120 ? 19.775 -0.751 -12.039 1.00 80.25 120 ARG A N 1
ATOM 863 C CA . ARG A 1 120 ? 20.981 -0.143 -11.442 1.00 80.25 120 ARG A CA 1
ATOM 864 C C . ARG A 1 120 ? 21.105 -0.347 -9.933 1.00 80.25 120 ARG A C 1
ATOM 866 O O . ARG A 1 120 ? 22.211 -0.507 -9.444 1.00 80.25 120 ARG A O 1
ATOM 873 N N . HIS A 1 121 ? 19.995 -0.342 -9.206 1.00 86.31 121 HIS A N 1
ATOM 874 C CA . HIS A 1 121 ? 19.951 -0.587 -7.763 1.00 86.31 121 HIS A CA 1
ATOM 875 C C . HIS A 1 121 ? 18.815 -1.561 -7.446 1.00 86.31 121 HIS A C 1
ATOM 877 O O . HIS A 1 121 ? 17.936 -1.802 -8.273 1.00 86.31 121 HIS A O 1
ATOM 883 N N . SER A 1 122 ? 18.816 -2.141 -6.251 1.00 89.38 122 SER A N 1
ATOM 884 C CA . SER A 1 122 ? 17.699 -2.961 -5.778 1.00 89.38 122 SER A CA 1
ATOM 885 C C . SER A 1 122 ? 17.383 -2.635 -4.332 1.00 89.38 122 SER A C 1
ATOM 887 O O . SER A 1 122 ? 18.284 -2.436 -3.524 1.00 89.38 122 SER A O 1
ATOM 889 N N . THR A 1 123 ? 16.096 -2.602 -4.016 1.00 94.25 123 THR A N 1
ATOM 890 C CA . THR A 1 123 ? 15.611 -2.417 -2.649 1.00 94.25 123 THR A CA 1
ATOM 891 C C . THR A 1 123 ? 14.811 -3.648 -2.260 1.00 94.25 123 THR A C 1
ATOM 893 O O . THR A 1 123 ? 13.950 -4.091 -3.019 1.00 94.25 123 THR A O 1
ATOM 896 N N . VAL A 1 124 ? 15.107 -4.208 -1.098 1.00 97.38 124 VAL A N 1
ATOM 897 C CA . VAL A 1 124 ? 14.342 -5.264 -0.443 1.00 97.38 124 VAL A CA 1
ATOM 898 C C . VAL A 1 124 ? 13.633 -4.617 0.735 1.00 97.38 124 VAL A C 1
ATOM 900 O O . VAL A 1 124 ? 14.294 -4.047 1.599 1.00 97.38 124 VAL A O 1
ATOM 903 N N . ILE A 1 125 ? 12.305 -4.683 0.762 1.00 98.50 125 ILE A N 1
ATOM 904 C CA . ILE A 1 125 ? 11.518 -4.191 1.896 1.00 98.50 125 ILE A CA 1
ATOM 905 C C . ILE A 1 125 ? 11.206 -5.364 2.823 1.00 98.50 125 ILE A C 1
ATOM 907 O O . ILE A 1 125 ? 10.666 -6.382 2.38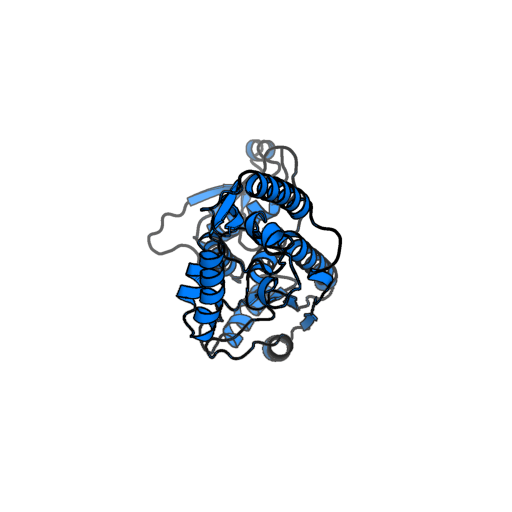7 1.00 98.50 125 ILE A O 1
ATOM 911 N N . LEU A 1 126 ? 11.548 -5.226 4.097 1.00 98.56 126 LEU A N 1
ATOM 912 C CA . LEU A 1 126 ? 11.361 -6.243 5.124 1.00 98.56 126 LEU A CA 1
ATOM 913 C C . LEU A 1 126 ? 10.404 -5.711 6.191 1.00 98.56 126 LEU A C 1
ATOM 915 O O . LEU A 1 126 ? 10.721 -4.732 6.859 1.00 98.56 126 LEU A O 1
ATOM 919 N N . ALA A 1 127 ? 9.239 -6.337 6.363 1.00 98.56 127 ALA A N 1
ATOM 920 C CA . ALA A 1 127 ? 8.405 -6.067 7.533 1.00 98.56 127 ALA A CA 1
ATOM 921 C C . ALA A 1 127 ? 9.113 -6.556 8.809 1.00 98.56 127 ALA A C 1
ATOM 923 O O . ALA A 1 127 ? 9.630 -7.671 8.813 1.00 98.56 127 ALA A O 1
ATOM 924 N N . GLU A 1 128 ? 9.065 -5.789 9.903 1.00 97.00 128 GLU A N 1
ATOM 925 C CA . GLU A 1 128 ? 9.664 -6.182 11.196 1.00 97.00 128 GLU A CA 1
ATOM 926 C C . GLU A 1 128 ? 9.124 -7.524 11.729 1.00 97.00 128 GLU A C 1
ATOM 928 O O . GLU A 1 128 ? 9.819 -8.260 12.421 1.00 97.00 128 GLU A O 1
ATOM 933 N N . GLY A 1 129 ? 7.883 -7.871 11.372 1.00 96.38 129 GLY A N 1
ATOM 934 C CA . GLY A 1 129 ? 7.252 -9.143 11.723 1.00 96.38 129 GLY A CA 1
ATOM 935 C C . GLY A 1 129 ? 7.465 -10.275 10.723 1.00 96.38 129 GLY A C 1
ATOM 936 O O . GLY A 1 129 ? 6.774 -11.284 10.835 1.00 96.38 129 GLY A O 1
ATOM 937 N N . ALA A 1 130 ? 8.322 -10.118 9.711 1.00 97.50 130 ALA A N 1
ATOM 938 C CA . ALA A 1 130 ? 8.500 -11.126 8.674 1.00 97.50 130 ALA A CA 1
ATOM 939 C C . ALA A 1 130 ? 9.040 -12.449 9.237 1.00 97.50 130 ALA A C 1
ATOM 941 O O . ALA A 1 130 ? 10.012 -12.491 9.993 1.00 97.50 130 ALA A O 1
ATOM 942 N N . VAL A 1 131 ? 8.425 -13.546 8.802 1.00 95.38 131 VAL A N 1
ATOM 943 C CA . VAL A 1 131 ? 8.793 -14.915 9.168 1.00 95.38 131 VAL A CA 1
ATOM 944 C C . VAL A 1 131 ? 8.882 -15.784 7.920 1.00 95.38 131 VAL A C 1
ATOM 946 O O . VAL A 1 131 ? 8.322 -15.441 6.877 1.00 95.38 131 VAL A O 1
ATOM 949 N N . ASP A 1 132 ? 9.582 -16.910 8.019 1.00 94.25 132 ASP A N 1
ATOM 950 C CA . ASP A 1 132 ? 9.492 -17.991 7.039 1.00 94.25 132 ASP A CA 1
ATOM 951 C C . ASP A 1 132 ? 8.288 -18.914 7.314 1.00 94.25 132 ASP A C 1
ATOM 953 O O . ASP A 1 132 ? 7.518 -18.712 8.257 1.00 94.25 132 ASP A O 1
ATOM 957 N N . ARG A 1 133 ? 8.091 -19.941 6.476 1.00 91.69 133 ARG A N 1
ATOM 958 C CA . ARG A 1 133 ? 6.953 -20.868 6.625 1.00 91.69 133 ARG A CA 1
ATOM 959 C C . ARG A 1 133 ? 7.040 -21.748 7.870 1.00 91.69 133 ARG A C 1
ATOM 961 O O . ARG A 1 133 ? 6.028 -22.321 8.259 1.00 91.69 133 ARG A O 1
ATOM 968 N N . GLN A 1 134 ? 8.217 -21.854 8.483 1.00 90.62 134 GLN A N 1
ATOM 969 C CA . GLN A 1 134 ? 8.428 -22.542 9.754 1.00 90.62 134 GLN A CA 1
ATOM 970 C C . GLN A 1 134 ? 8.219 -21.607 10.958 1.00 90.62 134 GLN A C 1
ATOM 972 O O . GLN A 1 134 ? 8.407 -22.029 12.097 1.00 90.62 134 GLN A O 1
ATOM 977 N N . GLY A 1 135 ? 7.834 -20.347 10.725 1.00 90.44 135 GLY A N 1
ATOM 978 C CA . GLY A 1 135 ? 7.607 -19.351 11.768 1.00 90.44 135 GLY A CA 1
ATOM 979 C C . GLY A 1 135 ? 8.892 -18.748 12.337 1.00 90.44 135 GLY A C 1
ATOM 980 O O . GLY A 1 135 ? 8.838 -18.064 13.359 1.00 90.44 135 GLY A O 1
ATOM 981 N N . ARG A 1 136 ? 10.051 -18.982 11.708 1.00 93.38 136 ARG A N 1
ATOM 982 C CA . ARG A 1 136 ? 11.321 -18.391 12.146 1.00 93.38 136 ARG A CA 1
ATOM 983 C C . ARG A 1 136 ? 11.411 -16.952 11.629 1.00 93.38 136 ARG A C 1
ATOM 985 O O . ARG A 1 136 ? 11.132 -16.734 10.447 1.00 93.38 136 ARG A O 1
ATOM 992 N N . PRO A 1 137 ? 11.817 -15.977 12.461 1.00 95.50 137 PRO A N 1
ATOM 993 C CA . PRO A 1 137 ? 12.018 -14.602 12.016 1.00 95.50 137 PRO A CA 1
ATOM 994 C C . PRO A 1 137 ? 13.016 -14.501 10.856 1.00 95.50 137 PRO A C 1
ATOM 996 O O . PRO A 1 137 ? 14.035 -15.198 10.828 1.00 95.50 137 PRO A O 1
ATOM 999 N N . ILE A 1 138 ? 12.727 -13.617 9.903 1.00 96.56 138 ILE A N 1
ATOM 1000 C CA . ILE A 1 138 ? 13.651 -13.261 8.823 1.00 96.56 138 ILE A CA 1
ATOM 1001 C C . ILE A 1 138 ? 14.310 -11.933 9.187 1.00 96.56 138 ILE A C 1
ATOM 1003 O O . ILE A 1 138 ? 13.664 -10.892 9.194 1.00 96.56 138 ILE A O 1
ATOM 1007 N N . GLU A 1 139 ? 15.610 -11.969 9.466 1.00 96.69 139 GLU A N 1
ATOM 1008 C CA . GLU A 1 139 ? 16.375 -10.793 9.886 1.00 96.69 139 GLU A CA 1
ATOM 1009 C C . GLU A 1 139 ? 17.031 -10.068 8.700 1.00 96.69 139 GLU A C 1
ATOM 1011 O O . GLU A 1 139 ? 17.552 -10.699 7.772 1.00 96.69 139 GLU A O 1
ATOM 1016 N N . ALA A 1 140 ? 17.094 -8.733 8.760 1.00 97.00 140 ALA A N 1
ATOM 1017 C CA . ALA A 1 140 ? 17.721 -7.911 7.721 1.00 97.00 140 ALA A CA 1
ATOM 1018 C C . ALA A 1 140 ? 19.197 -8.277 7.485 1.00 97.00 140 ALA A C 1
ATOM 1020 O O . ALA A 1 140 ? 19.662 -8.320 6.344 1.00 97.00 140 ALA A O 1
ATOM 1021 N N . GLU A 1 141 ? 19.933 -8.585 8.557 1.00 96.31 141 GLU A N 1
ATOM 1022 C CA . GLU A 1 141 ? 21.350 -8.953 8.484 1.00 96.31 141 GLU A CA 1
ATOM 1023 C C . GLU A 1 141 ? 21.561 -10.320 7.813 1.00 96.31 141 GLU A C 1
ATOM 1025 O O . GLU A 1 141 ? 22.526 -10.490 7.067 1.00 96.31 141 GLU A O 1
ATOM 1030 N N . ARG A 1 142 ? 20.632 -11.274 7.990 1.00 95.75 142 ARG A N 1
ATOM 1031 C CA . ARG A 1 142 ? 20.658 -12.554 7.262 1.00 95.75 142 ARG A CA 1
ATOM 1032 C C . ARG A 1 142 ? 20.530 -12.322 5.759 1.00 95.75 142 ARG A C 1
ATOM 1034 O O . ARG A 1 142 ? 21.313 -12.873 4.990 1.00 95.75 142 ARG A O 1
ATOM 1041 N N . ILE A 1 143 ? 19.585 -11.475 5.345 1.00 96.75 143 ILE A N 1
ATOM 1042 C CA . ILE A 1 143 ? 19.403 -11.116 3.931 1.00 96.75 143 ILE A CA 1
ATOM 1043 C C . ILE A 1 143 ? 20.654 -10.413 3.395 1.00 96.75 143 ILE A C 1
ATOM 1045 O O . ILE A 1 143 ? 21.111 -10.725 2.299 1.00 96.75 143 ILE A O 1
ATOM 1049 N N . ARG A 1 144 ? 21.236 -9.485 4.160 1.00 96.69 144 ARG A N 1
ATOM 1050 C CA . ARG A 1 144 ? 22.453 -8.778 3.748 1.00 96.69 144 ARG A CA 1
ATOM 1051 C C . ARG A 1 144 ? 23.604 -9.738 3.460 1.00 96.69 144 ARG A C 1
ATOM 1053 O O . ARG A 1 144 ? 24.153 -9.682 2.362 1.00 96.69 144 ARG A O 1
ATOM 1060 N N . LYS A 1 145 ? 23.942 -10.611 4.417 1.00 96.56 145 LYS A N 1
ATOM 1061 C CA . LYS A 1 145 ? 25.026 -11.596 4.264 1.00 96.56 145 LYS A CA 1
ATOM 1062 C C . LYS A 1 145 ? 24.789 -12.493 3.058 1.00 96.56 145 LYS A C 1
ATOM 1064 O O . LYS A 1 145 ? 25.670 -12.627 2.220 1.00 96.56 145 LYS A O 1
ATOM 1069 N N . LEU A 1 146 ? 23.564 -12.999 2.912 1.00 95.81 146 LEU A N 1
ATOM 1070 C CA . LEU A 1 146 ? 23.161 -13.817 1.772 1.00 95.81 146 LEU A CA 1
ATOM 1071 C C . LEU A 1 146 ? 23.436 -13.125 0.425 1.00 95.81 146 LEU A C 1
ATOM 1073 O O . LEU A 1 146 ? 23.976 -13.743 -0.492 1.00 95.81 146 LEU A O 1
ATOM 1077 N N . LEU A 1 147 ? 23.067 -11.848 0.292 1.00 94.75 147 LEU A N 1
ATOM 1078 C CA . LEU A 1 147 ? 23.251 -11.091 -0.949 1.00 94.75 147 LEU A CA 1
ATOM 1079 C C . LEU A 1 147 ? 24.723 -10.740 -1.212 1.00 94.75 147 LEU A C 1
ATOM 1081 O O . LEU A 1 147 ? 25.162 -10.782 -2.363 1.00 94.75 147 LEU A O 1
ATOM 1085 N N . GLU A 1 148 ? 25.496 -10.426 -0.171 1.00 94.56 148 GLU A N 1
ATOM 1086 C CA . GLU A 1 148 ? 26.943 -10.200 -0.281 1.00 94.56 148 GLU A CA 1
ATOM 1087 C C . GLU A 1 148 ? 27.675 -11.485 -0.701 1.00 94.56 148 GLU A C 1
ATOM 1089 O O . GLU A 1 148 ? 28.464 -11.455 -1.643 1.00 94.56 148 GLU A O 1
ATOM 1094 N N . GLU A 1 149 ? 27.364 -12.621 -0.074 1.00 94.94 149 GLU A N 1
ATOM 1095 C CA . GLU A 1 149 ? 28.007 -13.913 -0.334 1.00 94.94 149 GLU A CA 1
ATOM 1096 C C . GLU A 1 149 ? 27.650 -14.487 -1.710 1.00 94.94 149 GLU A C 1
ATOM 1098 O O . GLU A 1 149 ? 28.531 -14.939 -2.442 1.00 94.94 149 GLU A O 1
ATOM 1103 N N . ARG A 1 150 ? 26.363 -14.476 -2.088 1.00 93.88 150 ARG A N 1
ATOM 1104 C CA . ARG A 1 150 ? 25.905 -15.147 -3.317 1.00 93.88 150 ARG A CA 1
ATOM 1105 C C . ARG A 1 150 ? 25.948 -14.269 -4.562 1.00 93.88 150 ARG A C 1
ATOM 1107 O O . ARG A 1 150 ? 26.102 -14.800 -5.661 1.00 93.88 150 ARG A O 1
ATOM 1114 N N . LEU A 1 151 ? 25.774 -12.952 -4.426 1.00 89.81 151 LEU A N 1
ATOM 1115 C CA . LEU A 1 151 ? 25.743 -12.032 -5.570 1.00 89.81 151 LEU A CA 1
ATOM 1116 C C . LEU A 1 151 ? 26.960 -11.103 -5.641 1.00 89.81 151 LEU A C 1
ATOM 1118 O O . LEU A 1 151 ? 27.119 -10.414 -6.651 1.00 89.81 151 LEU A O 1
ATOM 1122 N N . GLY A 1 152 ? 27.800 -11.045 -4.601 1.00 87.38 152 GLY A N 1
ATOM 1123 C CA . GLY A 1 152 ? 28.947 -10.133 -4.549 1.00 87.38 152 GLY A CA 1
ATOM 1124 C C . GLY A 1 152 ? 28.546 -8.654 -4.547 1.00 87.38 152 GLY A C 1
ATOM 1125 O O . GLY A 1 152 ? 29.333 -7.796 -4.946 1.00 87.38 152 GLY A O 1
ATOM 1126 N N . THR A 1 153 ? 27.303 -8.335 -4.171 1.00 84.62 153 THR A N 1
ATOM 1127 C CA . THR A 1 153 ? 26.776 -6.967 -4.238 1.00 84.62 153 THR A CA 1
ATOM 1128 C C . THR A 1 153 ? 26.958 -6.242 -2.916 1.00 84.62 153 THR A C 1
ATOM 1130 O O . THR A 1 153 ? 26.525 -6.760 -1.888 1.00 84.62 153 THR A O 1
ATOM 1133 N N . GLU A 1 154 ? 27.500 -5.018 -2.943 1.00 89.44 154 GLU A N 1
ATOM 1134 C CA . GLU A 1 154 ? 27.541 -4.159 -1.753 1.00 89.44 154 GLU A CA 1
ATOM 1135 C C . GLU A 1 154 ? 26.110 -3.929 -1.245 1.00 89.44 154 GLU A C 1
ATOM 1137 O O . GLU A 1 154 ? 25.292 -3.281 -1.914 1.00 89.44 154 GLU A O 1
ATOM 1142 N N . THR A 1 155 ? 25.812 -4.490 -0.070 1.00 92.81 155 THR A N 1
ATOM 1143 C CA . THR A 1 155 ? 24.466 -4.499 0.499 1.00 92.81 155 THR A CA 1
ATOM 1144 C C . THR A 1 155 ? 24.458 -3.767 1.831 1.00 92.81 155 THR A C 1
ATOM 1146 O O . THR A 1 155 ? 25.307 -3.981 2.692 1.00 92.81 155 THR A O 1
ATOM 1149 N N . ARG A 1 156 ? 23.494 -2.866 2.015 1.00 93.44 156 ARG A N 1
ATOM 1150 C CA . ARG A 1 156 ? 23.337 -2.097 3.253 1.00 93.44 156 ARG A CA 1
ATOM 1151 C C . ARG A 1 156 ? 21.985 -2.388 3.875 1.00 93.44 156 ARG A C 1
ATOM 1153 O O . ARG A 1 156 ? 20.982 -2.473 3.172 1.00 93.44 156 ARG A O 1
ATOM 1160 N N . THR A 1 157 ? 21.966 -2.523 5.192 1.00 95.75 157 THR A N 1
ATOM 1161 C CA . THR A 1 157 ? 20.737 -2.626 5.976 1.00 95.75 157 THR A CA 1
ATOM 1162 C C . THR A 1 157 ? 20.368 -1.249 6.507 1.00 95.75 157 THR A C 1
ATOM 1164 O O . THR A 1 157 ? 21.228 -0.431 6.838 1.00 95.75 157 THR A O 1
ATOM 1167 N N . THR A 1 158 ? 19.078 -0.943 6.541 1.00 96.50 158 THR A N 1
ATOM 1168 C CA . THR A 1 158 ? 18.570 0.294 7.128 1.00 96.50 158 THR A CA 1
ATOM 1169 C C . THR A 1 158 ? 17.299 -0.014 7.894 1.00 96.50 158 THR A C 1
ATOM 1171 O O . THR A 1 158 ? 16.258 -0.290 7.305 1.00 96.50 158 THR A O 1
ATOM 1174 N N . LEU A 1 159 ? 17.396 0.054 9.218 1.00 97.12 159 LEU A N 1
ATOM 1175 C CA . LEU A 1 159 ? 16.243 0.036 10.102 1.00 97.12 159 LEU A CA 1
ATOM 1176 C C . LEU A 1 159 ? 15.702 1.461 10.207 1.00 97.12 159 LEU A C 1
ATOM 1178 O O . LEU A 1 159 ? 16.351 2.322 10.799 1.00 97.12 159 LEU A O 1
ATOM 1182 N N . LEU A 1 160 ? 14.524 1.721 9.637 1.00 96.44 160 LEU A N 1
ATOM 1183 C CA . LEU A 1 160 ? 13.927 3.058 9.712 1.00 96.44 160 LEU A CA 1
ATOM 1184 C C . LEU A 1 160 ? 13.514 3.408 11.150 1.00 96.44 160 LEU A C 1
ATOM 1186 O O . LEU A 1 160 ? 13.650 4.549 11.592 1.00 96.44 160 LEU A O 1
ATOM 1190 N N . GLY A 1 161 ? 13.006 2.423 11.896 1.00 94.12 161 GLY A N 1
ATOM 1191 C CA . GLY A 1 161 ? 12.575 2.605 13.278 1.00 94.12 161 GLY A CA 1
ATOM 1192 C C . GLY A 1 161 ? 11.504 3.693 13.425 1.00 94.12 161 GLY A C 1
ATOM 1193 O O . GLY A 1 161 ? 10.595 3.820 12.602 1.00 94.12 161 GLY A O 1
ATOM 1194 N N . HIS A 1 162 ? 11.618 4.503 14.479 1.00 93.94 162 HIS A N 1
ATOM 1195 C CA . HIS A 1 162 ? 10.564 5.417 14.934 1.00 93.94 162 HIS A CA 1
ATOM 1196 C C . HIS A 1 162 ? 10.311 6.634 14.035 1.00 93.94 162 HIS A C 1
ATOM 1198 O O . HIS A 1 162 ? 9.310 7.322 14.235 1.00 93.94 162 HIS A O 1
ATOM 1204 N N . VAL A 1 163 ? 11.132 6.882 13.007 1.00 94.44 163 VAL A N 1
ATOM 1205 C CA . VAL A 1 163 ? 10.840 7.935 12.010 1.00 94.44 163 VAL A CA 1
ATOM 1206 C C . VAL A 1 163 ? 9.499 7.698 11.303 1.00 94.44 163 VAL A C 1
ATOM 1208 O O . VAL A 1 163 ? 8.874 8.643 10.836 1.00 94.44 163 VAL A O 1
ATOM 1211 N N . GLN A 1 164 ? 9.031 6.447 11.289 1.00 96.19 164 GLN A N 1
ATOM 1212 C CA . GLN A 1 164 ? 7.741 6.023 10.739 1.00 96.19 164 GLN A CA 1
ATOM 1213 C C . GLN A 1 164 ? 6.549 6.405 11.631 1.00 96.19 164 GLN A C 1
ATOM 1215 O O . GLN A 1 164 ? 5.428 6.486 11.147 1.00 96.19 164 GLN A O 1
ATOM 1220 N N . ARG A 1 165 ? 6.779 6.653 12.928 1.00 93.06 165 ARG A N 1
ATOM 1221 C CA . ARG A 1 165 ? 5.752 7.102 13.888 1.00 93.06 165 ARG A CA 1
ATOM 1222 C C . ARG A 1 165 ? 5.730 8.619 14.071 1.00 93.06 165 ARG A C 1
ATOM 1224 O O . ARG A 1 165 ? 4.778 9.149 14.633 1.00 93.06 165 ARG A O 1
ATOM 1231 N N . GLY A 1 166 ? 6.804 9.299 13.671 1.00 87.44 166 GLY A N 1
ATOM 1232 C CA . GLY A 1 166 ? 7.003 10.726 13.893 1.00 87.44 166 GLY A CA 1
ATOM 1233 C C . GLY A 1 166 ? 6.621 11.619 12.708 1.00 87.44 166 GLY A C 1
ATOM 1234 O O . GLY A 1 166 ? 6.312 11.173 11.602 1.00 87.44 166 GLY A O 1
ATOM 1235 N N . GLY A 1 167 ? 6.721 12.927 12.945 1.00 91.94 167 GLY A N 1
ATOM 1236 C CA . GLY A 1 167 ? 6.440 13.970 11.962 1.00 91.94 167 GLY A CA 1
ATOM 1237 C C . GLY A 1 167 ? 4.970 14.390 11.912 1.00 91.94 167 GLY A C 1
ATOM 1238 O O . GLY A 1 167 ? 4.108 13.820 12.574 1.00 91.94 167 GLY A O 1
ATOM 1239 N N . ALA A 1 168 ? 4.686 15.432 11.129 1.00 95.75 168 ALA A N 1
ATOM 1240 C CA . ALA A 1 168 ? 3.317 15.902 10.943 1.00 95.75 168 ALA A CA 1
ATOM 1241 C C . ALA A 1 168 ? 2.495 14.883 10.123 1.00 95.75 168 ALA A C 1
ATOM 1243 O O . ALA A 1 168 ? 3.059 14.315 9.176 1.00 95.75 168 ALA A O 1
ATOM 1244 N N . PRO A 1 169 ? 1.189 14.705 10.420 1.00 97.50 169 PRO A N 1
ATOM 1245 C CA . PRO A 1 169 ? 0.311 13.834 9.644 1.00 97.50 169 PRO A CA 1
ATOM 1246 C C . PRO A 1 169 ? 0.234 14.256 8.175 1.00 97.50 169 PRO A C 1
ATOM 1248 O O . PRO A 1 169 ? 0.304 15.458 7.870 1.00 97.50 169 PRO A O 1
ATOM 1251 N N . SER A 1 170 ? 0.074 13.281 7.281 1.00 97.88 170 SER A N 1
ATOM 1252 C CA . SER A 1 170 ? -0.153 13.492 5.851 1.00 97.88 170 SER A CA 1
ATOM 1253 C C . SER A 1 170 ? -1.481 14.214 5.592 1.00 97.88 170 SER A C 1
ATOM 1255 O O . SER A 1 170 ? -2.336 14.319 6.473 1.00 97.88 170 SER A O 1
ATOM 1257 N N . ALA A 1 171 ? -1.680 14.718 4.371 1.00 98.12 171 ALA A N 1
ATOM 1258 C CA . ALA A 1 171 ? -2.952 15.337 3.993 1.00 98.12 171 ALA A CA 1
ATOM 1259 C C . ALA A 1 171 ? -4.133 14.365 4.165 1.00 98.12 171 ALA A C 1
ATOM 1261 O O . ALA A 1 171 ? -5.171 14.755 4.698 1.00 98.12 171 ALA A O 1
ATOM 1262 N N . PHE A 1 172 ? -3.944 13.096 3.789 1.00 97.75 172 PHE A N 1
ATOM 1263 C CA . PHE A 1 172 ? -4.959 12.060 3.942 1.00 97.75 172 PHE A CA 1
ATOM 1264 C C . PHE A 1 172 ? -5.314 11.835 5.413 1.00 97.75 172 PHE A C 1
ATOM 1266 O O . PHE A 1 172 ? -6.486 11.930 5.768 1.00 97.75 172 PHE A O 1
ATOM 1273 N N . ASP A 1 173 ? -4.324 11.623 6.287 1.00 98.19 173 ASP A N 1
ATOM 1274 C CA . ASP A 1 173 ? -4.585 11.375 7.709 1.00 98.19 173 ASP A CA 1
ATOM 1275 C C . ASP A 1 173 ? -5.206 12.590 8.419 1.00 98.19 173 ASP A C 1
ATOM 1277 O O . ASP A 1 173 ? -6.029 12.412 9.317 1.00 98.19 173 ASP A O 1
ATOM 1281 N N . ARG A 1 174 ? -4.885 13.827 8.002 1.00 98.31 174 ARG A N 1
ATOM 1282 C CA . ARG A 1 174 ? -5.535 15.048 8.526 1.00 98.31 174 ARG A CA 1
ATOM 1283 C C . ARG A 1 174 ? -7.009 15.105 8.157 1.00 98.31 174 ARG A C 1
ATOM 1285 O O . ARG A 1 174 ? -7.851 15.321 9.029 1.00 98.31 174 ARG A O 1
ATOM 1292 N N . THR A 1 175 ? -7.325 14.929 6.876 1.00 97.81 175 THR A N 1
ATOM 1293 C CA . THR A 1 175 ? -8.707 14.988 6.393 1.00 97.81 175 THR A CA 1
ATOM 1294 C C . THR A 1 175 ? -9.514 13.816 6.939 1.00 97.81 175 THR A C 1
ATOM 1296 O O . THR A 1 175 ? -10.563 14.035 7.538 1.00 97.81 175 THR A O 1
ATOM 1299 N N . MET A 1 176 ? -9.003 12.588 6.815 1.00 97.75 176 MET A N 1
ATOM 1300 C CA . MET A 1 176 ? -9.650 11.391 7.350 1.00 97.75 176 MET A CA 1
ATOM 1301 C C . MET A 1 176 ? -9.861 11.515 8.860 1.00 97.75 176 MET A C 1
ATOM 1303 O O . MET A 1 176 ? -10.987 11.370 9.319 1.00 97.75 176 MET A O 1
ATOM 1307 N N . GLY A 1 177 ? -8.817 11.833 9.632 1.00 97.75 177 GLY A N 1
ATOM 1308 C CA . GLY A 1 177 ? -8.919 11.965 11.087 1.00 97.75 177 GLY A CA 1
ATOM 1309 C C . GLY A 1 177 ? -9.953 13.009 11.518 1.00 97.75 177 GLY A C 1
ATOM 1310 O O . GLY A 1 177 ? -10.705 12.769 12.459 1.00 97.75 177 GLY A O 1
ATOM 1311 N N . THR A 1 178 ? -10.059 14.122 10.783 1.00 98.25 178 THR A N 1
ATOM 1312 C CA . THR A 1 178 ? -11.086 15.149 11.025 1.00 98.25 178 THR A CA 1
ATOM 1313 C C . THR A 1 178 ? -12.495 14.602 10.791 1.00 98.25 178 THR A C 1
ATOM 1315 O O . THR A 1 178 ? -13.363 14.754 11.647 1.00 98.25 178 THR A O 1
ATOM 1318 N N . LEU A 1 179 ? -12.723 13.928 9.659 1.00 98.06 179 LEU A N 1
ATOM 1319 C CA . LEU A 1 179 ? -14.031 13.360 9.312 1.00 98.06 179 LEU A CA 1
ATOM 1320 C C . LEU A 1 179 ? -14.460 12.251 10.281 1.00 98.06 179 LEU A C 1
ATOM 1322 O O . LEU A 1 179 ? -15.610 12.229 10.717 1.00 98.06 179 LEU A O 1
ATOM 1326 N N . LEU A 1 180 ? -13.540 11.355 10.649 1.00 98.25 180 LEU A N 1
ATOM 1327 C CA . LEU A 1 180 ? -13.814 10.291 11.615 1.00 98.25 180 LEU A CA 1
ATOM 1328 C C . LEU A 1 180 ? -14.092 10.863 13.012 1.00 98.25 180 LEU A C 1
ATOM 1330 O O . LEU A 1 180 ? -14.990 10.380 13.696 1.00 98.25 180 LEU A O 1
ATOM 1334 N N . GLY A 1 181 ? -13.369 11.913 13.416 1.00 98.25 181 GLY A N 1
ATOM 1335 C CA . GLY A 1 181 ? -13.603 12.616 14.677 1.00 98.25 181 GLY A CA 1
ATOM 1336 C C . GLY A 1 181 ? -14.998 13.233 14.761 1.00 98.25 181 GLY A C 1
ATOM 1337 O O . GLY A 1 181 ? -15.698 13.020 15.748 1.00 98.25 181 GLY A O 1
ATOM 1338 N N . VAL A 1 182 ? -15.433 13.938 13.710 1.00 98.31 182 VAL A N 1
ATOM 1339 C CA . VAL A 1 182 ? -16.793 14.503 13.635 1.00 98.31 182 VAL A CA 1
ATOM 1340 C C . VAL A 1 182 ? -17.845 13.397 13.724 1.00 98.31 182 VAL A C 1
ATOM 1342 O O . VAL A 1 182 ? -18.731 13.470 14.571 1.00 98.31 182 VAL A O 1
ATOM 1345 N N . ALA A 1 183 ? -17.710 12.341 12.922 1.00 98.06 183 ALA A N 1
ATOM 1346 C CA . ALA A 1 183 ? -18.661 11.233 12.922 1.00 98.06 183 ALA A CA 1
ATOM 1347 C C . ALA A 1 183 ? -18.718 10.488 14.267 1.00 98.06 183 ALA A C 1
ATOM 1349 O O . ALA A 1 183 ? -19.790 10.061 14.686 1.00 98.06 183 ALA A O 1
ATOM 1350 N N . ALA A 1 184 ? -17.595 10.370 14.982 1.00 98.06 184 ALA A N 1
ATOM 1351 C CA . ALA A 1 184 ? -17.589 9.794 16.323 1.00 98.06 184 ALA A CA 1
ATOM 1352 C C . ALA A 1 184 ? -18.394 10.633 17.323 1.00 98.06 184 ALA A C 1
ATOM 1354 O O . ALA A 1 184 ? -19.114 10.071 18.144 1.00 98.06 184 ALA A O 1
ATOM 1355 N N . ILE A 1 185 ? -18.320 11.965 17.241 1.00 97.56 185 ILE A N 1
ATOM 1356 C CA . ILE A 1 185 ? -19.132 12.846 18.090 1.00 97.56 185 ILE A CA 1
ATOM 1357 C C . ILE A 1 185 ? -20.612 12.768 17.714 1.00 97.56 185 ILE A C 1
ATOM 1359 O O . ILE A 1 185 ? -21.453 12.689 18.605 1.00 97.56 185 ILE A O 1
ATOM 1363 N N . GLU A 1 186 ? -20.942 12.750 16.423 1.00 96.50 186 GLU A N 1
ATOM 1364 C CA . GLU A 1 186 ? -22.328 12.578 15.975 1.00 96.50 186 GLU A CA 1
ATOM 1365 C C . GLU A 1 186 ? -22.936 11.262 16.481 1.00 96.50 186 GLU A C 1
ATOM 1367 O O . GLU A 1 186 ? -24.097 11.244 16.890 1.00 96.50 186 GLU A O 1
ATOM 1372 N N . GLU A 1 187 ? -22.144 10.189 16.506 1.00 95.94 187 GLU A N 1
ATOM 1373 C CA . GLU A 1 187 ? -22.544 8.893 17.053 1.00 95.94 187 GLU A CA 1
ATOM 1374 C C . GLU A 1 187 ? -22.741 8.952 18.576 1.00 95.94 187 GLU A C 1
ATOM 1376 O O . GLU A 1 187 ? -23.760 8.491 19.082 1.00 95.94 187 GLU A O 1
ATOM 1381 N N . ILE A 1 188 ? -21.822 9.588 19.315 1.00 95.19 188 ILE A N 1
ATOM 1382 C CA . ILE A 1 188 ? -21.945 9.768 20.773 1.00 95.19 188 ILE A CA 1
ATOM 1383 C C . ILE A 1 188 ? -23.198 10.576 21.132 1.00 95.19 188 ILE A C 1
ATOM 1385 O O . ILE A 1 188 ? -23.901 10.232 22.077 1.00 95.19 188 ILE A O 1
ATOM 1389 N N . VAL A 1 189 ? -23.500 11.645 20.390 1.00 94.44 189 VAL A N 1
ATOM 1390 C CA . VAL A 1 189 ? -24.670 12.502 20.656 1.00 94.44 189 VAL A CA 1
ATOM 1391 C C . VAL A 1 189 ? -25.989 11.753 20.442 1.00 94.44 189 VAL A C 1
ATOM 1393 O O . VAL A 1 189 ? -26.985 12.068 21.090 1.00 94.44 189 VAL A O 1
ATOM 1396 N N . ARG A 1 190 ? -26.008 10.766 19.543 1.00 91.94 190 ARG A N 1
ATOM 1397 C CA . ARG A 1 190 ? -27.191 9.945 19.242 1.00 91.94 190 ARG A CA 1
ATOM 1398 C C . ARG A 1 190 ? -27.305 8.694 20.114 1.00 91.94 190 ARG A C 1
ATOM 1400 O O . ARG A 1 190 ? -28.298 7.986 19.985 1.00 91.94 190 ARG A O 1
ATOM 1407 N N . TRP A 1 191 ? -26.316 8.439 20.969 1.00 93.12 191 TRP A N 1
ATOM 1408 C CA . TRP A 1 191 ? -26.185 7.202 21.725 1.00 93.12 191 TRP A CA 1
ATOM 1409 C C . TRP A 1 191 ? -27.393 6.931 22.628 1.00 93.12 191 TRP A C 1
ATOM 1411 O O . TRP A 1 191 ? -27.723 7.726 23.513 1.00 93.12 191 TRP A O 1
ATOM 1421 N N . GLY A 1 192 ? -28.029 5.780 22.422 1.00 90.19 192 GLY A N 1
ATOM 1422 C CA . GLY A 1 192 ? -29.147 5.280 23.208 1.00 90.19 192 GLY A CA 1
ATOM 1423 C C . GLY A 1 192 ? -28.751 4.214 24.241 1.00 90.19 192 GLY A C 1
ATOM 1424 O O . GLY A 1 192 ? -27.632 3.702 24.239 1.00 90.19 192 GLY A O 1
ATOM 1425 N N . PRO A 1 193 ? -29.677 3.835 25.137 1.00 85.88 193 PRO A N 1
ATOM 1426 C CA . PRO A 1 193 ? -29.425 2.823 26.169 1.00 85.88 193 PRO A CA 1
ATOM 1427 C C . PRO A 1 193 ? -29.136 1.422 25.604 1.00 85.88 193 PRO A C 1
ATOM 1429 O O . PRO A 1 193 ? -28.444 0.645 26.258 1.00 85.88 193 PRO A O 1
ATOM 1432 N N . ASP A 1 194 ? -29.633 1.117 24.401 1.00 89.50 194 ASP A N 1
ATOM 1433 C CA . ASP A 1 194 ? -29.466 -0.182 23.735 1.00 89.50 194 ASP A CA 1
ATOM 1434 C C . ASP A 1 194 ? -28.270 -0.215 22.760 1.00 89.50 194 ASP A C 1
ATOM 1436 O O . ASP A 1 194 ? -27.999 -1.247 22.140 1.00 89.50 194 ASP A O 1
ATOM 1440 N N . ASP A 1 195 ? -27.552 0.903 22.599 1.00 90.69 195 ASP A N 1
ATOM 1441 C CA . ASP A 1 195 ? -26.399 0.968 21.705 1.00 90.69 195 ASP A CA 1
ATOM 1442 C C . ASP A 1 195 ? -25.190 0.223 22.272 1.00 90.69 195 ASP A C 1
ATOM 1444 O O . ASP A 1 195 ? -24.870 0.268 23.463 1.00 90.69 195 ASP A O 1
ATOM 1448 N N . VAL A 1 196 ? -24.477 -0.457 21.374 1.00 92.06 196 VAL A N 1
ATOM 1449 C CA . VAL A 1 196 ? -23.269 -1.219 21.694 1.00 92.06 196 VAL A CA 1
ATOM 1450 C C . VAL A 1 196 ? -22.014 -0.489 21.217 1.00 92.06 196 VAL A C 1
ATOM 1452 O O . VAL A 1 196 ? -22.057 0.178 20.179 1.00 92.06 196 VAL A O 1
ATOM 1455 N N . PRO A 1 197 ? -20.867 -0.659 21.909 1.00 95.81 197 PRO A N 1
ATOM 1456 C CA . PRO A 1 197 ? -19.579 -0.120 21.482 1.00 95.81 197 PRO A CA 1
ATOM 1457 C C . PRO A 1 197 ? -19.288 -0.346 19.999 1.00 95.81 197 PRO A C 1
ATOM 1459 O O . PRO A 1 197 ? -19.285 -1.481 19.508 1.00 95.81 197 PRO A O 1
ATOM 1462 N N . CYS A 1 198 ? -18.992 0.741 19.292 1.00 96.19 198 CYS A N 1
ATOM 1463 C CA . CYS A 1 198 ? -18.688 0.720 17.867 1.00 96.19 198 CYS A CA 1
ATOM 1464 C C . CYS A 1 198 ? -17.348 1.393 17.559 1.00 96.19 198 CYS A C 1
ATOM 1466 O O . CYS A 1 198 ? -16.794 2.141 18.364 1.00 96.19 198 CYS A O 1
ATOM 1468 N N . LEU A 1 199 ? -16.830 1.124 16.366 1.00 97.44 199 LEU A N 1
ATOM 1469 C CA . LEU A 1 199 ? -15.714 1.833 15.758 1.00 97.44 199 LEU A CA 1
ATOM 1470 C C . LEU A 1 199 ? -16.224 2.694 14.614 1.00 97.44 199 LEU A C 1
ATOM 1472 O O . LEU A 1 199 ? -17.054 2.239 13.823 1.00 97.44 199 LEU A O 1
ATOM 1476 N N . ILE A 1 200 ? -15.667 3.893 14.493 1.00 98.12 200 ILE A N 1
ATOM 1477 C CA . ILE A 1 200 ? -15.807 4.719 13.297 1.00 98.12 200 ILE A CA 1
ATOM 1478 C C . ILE A 1 200 ? -14.530 4.579 12.471 1.00 98.12 200 ILE A C 1
ATOM 1480 O O . ILE A 1 200 ? -13.421 4.801 12.962 1.00 98.12 200 ILE A O 1
ATOM 1484 N N . GLY A 1 201 ? -14.690 4.173 11.216 1.00 96.75 201 GLY A N 1
ATOM 1485 C CA . GLY A 1 201 ? -13.597 3.949 10.275 1.00 96.75 201 GLY A CA 1
ATOM 1486 C C . GLY A 1 201 ? -13.999 4.302 8.848 1.00 96.75 201 GLY A C 1
ATOM 1487 O O . GLY A 1 201 ? -15.059 4.881 8.611 1.00 96.75 201 GLY A O 1
ATOM 1488 N N . LEU A 1 202 ? -13.154 3.942 7.887 1.00 95.94 202 LEU A N 1
ATOM 1489 C CA . LEU A 1 202 ? -13.441 4.087 6.463 1.00 95.94 202 LEU A CA 1
ATOM 1490 C C . LEU A 1 202 ? -13.738 2.731 5.831 1.00 95.94 202 LEU A C 1
ATOM 1492 O O . LEU A 1 202 ? -13.020 1.769 6.073 1.00 95.94 202 LEU A O 1
ATOM 1496 N N . ARG A 1 203 ? -14.750 2.672 4.968 1.00 94.06 203 ARG A N 1
ATOM 1497 C CA . ARG A 1 203 ? -14.956 1.574 4.019 1.00 94.06 203 ARG A CA 1
ATOM 1498 C C . ARG A 1 203 ? -15.325 2.138 2.665 1.00 94.06 203 ARG A C 1
ATOM 1500 O O . ARG A 1 203 ? -16.214 2.980 2.583 1.00 94.06 203 ARG A O 1
ATOM 1507 N N . GLU A 1 204 ? -14.627 1.711 1.622 1.00 93.06 204 GLU A N 1
ATOM 1508 C CA . GLU A 1 204 ? -14.827 2.192 0.251 1.00 93.06 204 GLU A CA 1
ATOM 1509 C C . GLU A 1 204 ? -14.800 3.729 0.176 1.00 93.06 204 GLU A C 1
ATOM 1511 O O . GLU A 1 204 ? -15.617 4.369 -0.487 1.00 93.06 204 GLU A O 1
ATOM 1516 N N . ASN A 1 205 ? -13.858 4.330 0.914 1.00 93.62 205 ASN A N 1
ATOM 1517 C CA . ASN A 1 205 ? -13.699 5.780 1.049 1.00 93.62 205 ASN A CA 1
ATOM 1518 C C . ASN A 1 205 ? -14.933 6.512 1.629 1.00 93.62 205 ASN A C 1
ATOM 1520 O O . ASN A 1 205 ? -15.150 7.696 1.366 1.00 93.62 205 ASN A O 1
ATOM 1524 N N . ARG A 1 206 ? -15.755 5.818 2.425 1.00 96.31 206 ARG A N 1
ATOM 1525 C CA . ARG A 1 206 ? -16.896 6.385 3.155 1.00 96.31 206 ARG A CA 1
ATOM 1526 C C . ARG A 1 206 ? -16.759 6.130 4.647 1.00 96.31 206 ARG A C 1
ATOM 1528 O O . ARG A 1 206 ? -16.407 5.028 5.071 1.00 96.31 206 ARG A O 1
ATOM 1535 N N . VAL A 1 207 ? -17.082 7.144 5.447 1.00 97.69 207 VAL A N 1
ATOM 1536 C CA . VAL A 1 207 ? -17.137 7.006 6.905 1.00 97.69 207 VAL A CA 1
ATOM 1537 C C . VAL A 1 207 ? -18.217 5.995 7.268 1.00 97.69 207 VAL A C 1
ATOM 1539 O O . VAL A 1 207 ? -19.350 6.094 6.801 1.00 97.69 207 VAL A O 1
ATOM 1542 N N . THR A 1 208 ? -17.844 4.997 8.061 1.00 96.62 208 THR A N 1
ATOM 1543 C CA . THR A 1 208 ? -18.692 3.854 8.392 1.00 96.62 208 THR A CA 1
ATOM 1544 C C . THR A 1 208 ? -18.564 3.506 9.870 1.00 96.62 208 THR A C 1
ATOM 1546 O O . THR A 1 208 ? -17.471 3.534 10.436 1.00 96.62 208 THR A O 1
ATOM 1549 N N . ARG A 1 209 ? -19.692 3.124 10.471 1.00 96.12 209 ARG A N 1
ATOM 1550 C CA . ARG A 1 209 ? -19.789 2.556 11.816 1.00 96.12 209 ARG A CA 1
ATOM 1551 C C . ARG A 1 209 ? -19.744 1.034 11.746 1.00 96.12 209 ARG A C 1
ATOM 1553 O O . ARG A 1 209 ? -20.484 0.432 10.969 1.00 96.12 209 ARG A O 1
ATOM 1560 N N . VAL A 1 210 ? -18.922 0.405 12.580 1.00 96.06 210 VAL A N 1
ATOM 1561 C CA . VAL A 1 210 ? -18.820 -1.061 12.670 1.00 96.06 210 VAL A CA 1
ATOM 1562 C C . VAL A 1 210 ? -18.783 -1.530 14.131 1.00 96.06 210 VAL A C 1
ATOM 1564 O O . VAL A 1 210 ? -18.303 -0.784 14.981 1.00 96.06 210 VAL A O 1
ATOM 1567 N N . PRO A 1 211 ? -19.249 -2.747 14.468 1.00 96.44 211 PRO A N 1
ATOM 1568 C CA . PRO A 1 211 ? -19.229 -3.227 15.854 1.00 96.44 211 PRO A CA 1
ATOM 1569 C C . PRO A 1 211 ? -17.799 -3.368 16.392 1.00 96.44 211 PRO A C 1
ATOM 1571 O O . PRO A 1 211 ? -16.955 -3.989 15.744 1.00 96.44 211 PRO A O 1
ATOM 1574 N N . LEU A 1 212 ? -17.505 -2.816 17.573 1.00 96.38 212 LEU A N 1
ATOM 1575 C CA . LEU A 1 212 ? -16.141 -2.791 18.121 1.00 96.38 212 LEU A CA 1
ATOM 1576 C C . LEU A 1 212 ? -15.595 -4.207 18.328 1.00 96.38 212 LEU A C 1
ATOM 1578 O O . LEU A 1 212 ? -14.555 -4.562 17.774 1.00 96.38 212 LEU A O 1
ATOM 1582 N N . MET A 1 213 ? -16.310 -5.016 19.111 1.00 96.12 213 MET A N 1
ATOM 1583 C CA . MET A 1 213 ? -15.816 -6.321 19.559 1.00 96.12 213 MET A CA 1
ATOM 1584 C C . MET A 1 213 ? -15.632 -7.307 18.407 1.00 96.12 213 MET A C 1
ATOM 1586 O O . MET A 1 213 ? -14.584 -7.941 18.317 1.00 96.12 213 MET A O 1
ATOM 1590 N N . GLU A 1 214 ? -16.578 -7.345 17.467 1.00 96.12 214 GLU A N 1
ATOM 1591 C CA . GLU A 1 214 ? -16.479 -8.186 16.269 1.00 96.12 214 GLU A CA 1
ATOM 1592 C C . GLU A 1 214 ? -15.201 -7.883 15.471 1.00 96.12 214 GLU A C 1
ATOM 1594 O O . GLU A 1 214 ? -14.507 -8.783 14.997 1.00 96.12 214 GLU A O 1
ATOM 1599 N N . ASN A 1 215 ? -14.851 -6.603 15.325 1.00 95.44 215 ASN A N 1
ATOM 1600 C CA . ASN A 1 215 ? -13.666 -6.218 14.570 1.00 95.44 215 ASN A CA 1
ATOM 1601 C C . ASN A 1 215 ? -12.370 -6.452 15.358 1.00 95.44 215 ASN A C 1
ATOM 1603 O O . ASN A 1 215 ? -11.352 -6.793 14.756 1.00 95.44 215 ASN A O 1
ATOM 1607 N N . VAL A 1 216 ? -12.391 -6.339 16.690 1.00 95.81 216 VAL A N 1
ATOM 1608 C CA . VAL A 1 216 ? -11.236 -6.701 17.533 1.00 95.81 216 VAL A CA 1
ATOM 1609 C C . VAL A 1 216 ? -10.934 -8.194 17.408 1.00 95.81 216 VAL A C 1
ATOM 1611 O O . VAL A 1 216 ? -9.776 -8.586 17.262 1.00 95.81 216 VAL A O 1
ATOM 1614 N N . GLU A 1 217 ? -11.966 -9.035 17.414 1.00 96.38 217 GLU A N 1
ATOM 1615 C CA . GLU A 1 217 ? -11.832 -10.481 17.221 1.00 96.38 217 GLU A CA 1
ATOM 1616 C C . GLU A 1 217 ? -11.297 -10.821 15.828 1.00 96.38 217 GLU A C 1
ATOM 1618 O O . GLU A 1 217 ? -10.343 -11.592 15.705 1.00 96.38 217 GLU A O 1
ATOM 1623 N N . LYS A 1 218 ? -11.824 -10.178 14.777 1.00 94.62 218 LYS A N 1
ATOM 1624 C CA . LYS A 1 218 ? -11.308 -10.338 13.407 1.00 94.62 218 LYS A CA 1
ATOM 1625 C C . LYS A 1 218 ? -9.838 -9.934 13.281 1.00 94.62 218 LYS A C 1
ATOM 1627 O O . LYS A 1 218 ? -9.077 -10.651 12.637 1.00 94.62 218 LYS A O 1
ATOM 1632 N N . ALA A 1 219 ? -9.421 -8.832 13.907 1.00 94.00 219 ALA A N 1
ATOM 1633 C CA . ALA A 1 219 ? -8.022 -8.401 13.898 1.00 94.00 219 ALA A CA 1
ATOM 1634 C C . ALA A 1 219 ? -7.107 -9.434 14.585 1.00 94.00 219 ALA A C 1
ATOM 1636 O O . ALA A 1 219 ? -6.055 -9.796 14.055 1.00 94.00 219 ALA A O 1
ATOM 1637 N N . ARG A 1 220 ? -7.536 -9.986 15.730 1.00 95.44 220 ARG A N 1
ATOM 1638 C CA . ARG A 1 220 ? -6.807 -11.056 16.437 1.00 95.44 220 ARG A CA 1
ATOM 1639 C C . ARG A 1 220 ? -6.702 -12.339 15.611 1.00 95.44 220 ARG A C 1
ATOM 1641 O O . ARG A 1 220 ? -5.642 -12.968 15.617 1.00 95.44 220 ARG A O 1
ATOM 1648 N N . ALA A 1 221 ? -7.755 -12.685 14.871 1.00 96.44 221 ALA A N 1
ATOM 1649 C CA . ALA A 1 221 ? -7.793 -13.876 14.026 1.00 96.44 221 ALA A CA 1
ATOM 1650 C C . ALA A 1 221 ? -6.726 -13.859 12.916 1.00 96.44 221 ALA A C 1
ATOM 1652 O O . ALA A 1 221 ? -6.245 -14.921 12.527 1.00 96.44 221 ALA A O 1
ATOM 1653 N N . VAL A 1 222 ? -6.302 -12.681 12.434 1.00 94.62 222 VAL A N 1
ATOM 1654 C CA . VAL A 1 222 ? -5.191 -12.573 11.467 1.00 94.62 222 VAL A CA 1
ATOM 1655 C C . VAL A 1 222 ? -3.883 -13.057 12.094 1.00 94.62 222 VAL A C 1
ATOM 1657 O O . VAL A 1 222 ? -3.187 -13.891 11.519 1.00 94.62 222 VAL A O 1
ATOM 1660 N N . GLY A 1 223 ? -3.561 -12.569 13.295 1.00 92.88 223 GLY A N 1
ATOM 1661 C CA . GLY A 1 223 ? -2.345 -12.968 14.006 1.00 92.88 223 GLY A CA 1
ATOM 1662 C C . GLY A 1 223 ? -2.353 -14.446 14.404 1.00 92.88 223 GLY A C 1
ATOM 1663 O O . GLY A 1 223 ? -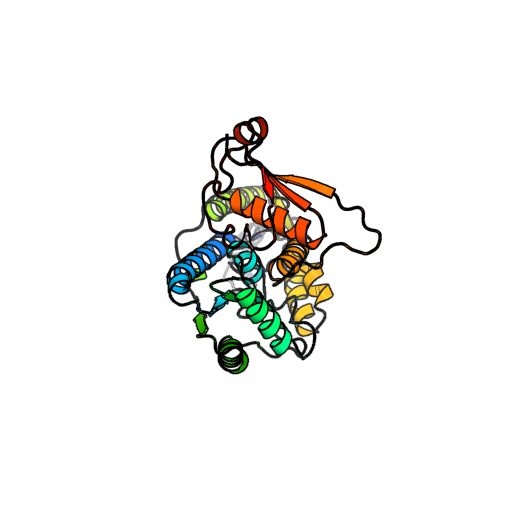1.316 -15.103 14.370 1.00 92.88 223 GLY A O 1
ATOM 1664 N N . GLU A 1 224 ? -3.520 -14.989 14.750 1.00 95.12 224 GLU A N 1
ATOM 1665 C CA . GLU A 1 224 ? -3.690 -16.423 14.993 1.00 95.12 224 GLU A CA 1
ATOM 1666 C C . GLU A 1 224 ? -3.454 -17.254 13.728 1.00 95.12 224 GLU A C 1
ATOM 1668 O O . GLU A 1 224 ? -2.684 -18.213 13.774 1.00 95.12 224 GLU A O 1
ATOM 1673 N N . ALA A 1 225 ? -4.032 -16.847 12.593 1.00 95.88 225 ALA A N 1
ATOM 1674 C CA . ALA A 1 225 ? -3.835 -17.519 11.312 1.00 95.88 225 ALA A CA 1
ATOM 1675 C C . ALA A 1 225 ? -2.342 -17.589 10.942 1.00 95.88 225 ALA A C 1
ATOM 1677 O O . ALA A 1 225 ? -1.838 -18.676 10.668 1.00 95.88 225 ALA A O 1
ATOM 1678 N N . ILE A 1 226 ? -1.610 -16.474 11.068 1.00 93.88 226 ILE A N 1
ATOM 1679 C CA . ILE A 1 226 ? -0.155 -16.422 10.833 1.00 93.88 226 ILE A CA 1
ATOM 1680 C C . ILE A 1 226 ? 0.595 -17.384 11.767 1.00 93.88 226 ILE A C 1
ATOM 1682 O O . ILE A 1 226 ? 1.399 -18.185 11.295 1.00 93.88 226 ILE A O 1
ATOM 1686 N N . ARG A 1 227 ? 0.316 -17.359 13.080 1.00 92.81 227 ARG A N 1
ATOM 1687 C CA . ARG A 1 227 ? 0.978 -18.252 14.055 1.00 92.81 227 ARG A CA 1
ATOM 1688 C C . ARG A 1 227 ? 0.699 -19.733 13.801 1.00 92.81 227 ARG A C 1
ATOM 1690 O O . ARG A 1 227 ? 1.558 -20.561 14.074 1.00 92.81 227 ARG A O 1
ATOM 1697 N N . SER A 1 228 ? -0.488 -20.058 13.298 1.00 94.94 228 SER A N 1
ATOM 1698 C CA . SER A 1 228 ? -0.878 -21.431 12.956 1.00 94.94 228 SER A CA 1
ATOM 1699 C C . SER A 1 228 ? -0.356 -21.910 11.594 1.00 94.94 228 SER A C 1
ATOM 1701 O O . SER A 1 228 ? -0.549 -23.072 11.247 1.00 94.94 228 SER A O 1
ATOM 1703 N N . GLY A 1 229 ? 0.293 -21.037 10.813 1.00 94.19 229 GLY A N 1
ATOM 1704 C CA . GLY A 1 229 ? 0.754 -21.344 9.455 1.00 94.19 229 GLY A CA 1
ATOM 1705 C C . GLY A 1 229 ? -0.341 -21.298 8.379 1.00 94.19 229 GLY A C 1
ATOM 1706 O O . GLY A 1 229 ? -0.080 -21.637 7.223 1.00 94.19 229 GLY A O 1
ATOM 1707 N N . ASP A 1 230 ? -1.555 -20.855 8.720 1.00 96.31 230 ASP A N 1
ATOM 1708 C CA . ASP A 1 230 ? -2.673 -20.676 7.787 1.00 96.31 230 ASP A CA 1
ATOM 1709 C C . ASP A 1 230 ? -2.594 -19.306 7.085 1.00 96.31 230 ASP A C 1
ATOM 1711 O O . ASP A 1 230 ? -3.367 -18.371 7.322 1.00 96.31 230 ASP A O 1
ATOM 1715 N N . PHE A 1 231 ? -1.594 -19.174 6.214 1.00 95.62 231 PHE A N 1
ATOM 1716 C CA . PHE A 1 231 ? -1.303 -17.927 5.503 1.00 95.62 231 PHE A CA 1
ATOM 1717 C C . PHE A 1 231 ? -2.387 -17.547 4.479 1.00 95.62 231 PHE A C 1
ATOM 1719 O O . PHE A 1 231 ? -2.639 -16.364 4.254 1.00 95.62 231 PHE A O 1
ATOM 1726 N N . GLU A 1 232 ? -3.097 -18.521 3.899 1.00 95.31 232 GLU A N 1
ATOM 1727 C CA . GLU A 1 232 ? -4.223 -18.242 2.993 1.00 95.31 232 GLU A CA 1
ATOM 1728 C C . GLU A 1 232 ? -5.398 -17.597 3.739 1.00 95.31 232 GLU A C 1
ATOM 1730 O O . GLU A 1 232 ? -5.991 -16.620 3.254 1.00 95.31 232 GLU A O 1
ATOM 1735 N N . ARG A 1 233 ? -5.709 -18.072 4.953 1.00 96.31 233 ARG A N 1
ATOM 1736 C CA . ARG A 1 233 ? -6.693 -17.416 5.821 1.00 96.31 233 ARG A CA 1
ATOM 1737 C C . ARG A 1 233 ? -6.222 -16.036 6.259 1.00 96.31 233 ARG A C 1
ATOM 1739 O O . ARG A 1 233 ? -7.024 -15.104 6.200 1.00 96.31 233 ARG A O 1
ATOM 1746 N N . ALA A 1 234 ? -4.951 -15.870 6.633 1.00 96.00 234 ALA A N 1
ATOM 1747 C CA . ALA A 1 234 ? -4.395 -14.561 6.994 1.00 96.00 234 ALA A CA 1
ATOM 1748 C C . ALA A 1 234 ? -4.568 -13.537 5.856 1.00 96.00 234 ALA A C 1
ATOM 1750 O O . ALA A 1 234 ? -5.113 -12.451 6.065 1.00 96.00 234 ALA A O 1
ATOM 1751 N N . MET A 1 235 ? -4.205 -13.920 4.627 1.00 95.50 235 MET A N 1
ATOM 1752 C CA . MET A 1 235 ? -4.390 -13.099 3.428 1.00 95.50 235 MET A CA 1
ATOM 1753 C C . MET A 1 235 ? -5.865 -12.796 3.145 1.00 95.50 235 MET A C 1
ATOM 1755 O O . MET A 1 235 ? -6.201 -11.686 2.737 1.00 95.50 235 MET A O 1
ATOM 1759 N N . THR A 1 236 ? -6.761 -13.760 3.363 1.00 95.00 236 THR A N 1
ATOM 1760 C CA . THR A 1 236 ? -8.208 -13.571 3.177 1.00 95.00 236 THR A CA 1
ATOM 1761 C C . THR A 1 236 ? -8.789 -12.582 4.185 1.00 95.00 236 THR A C 1
ATOM 1763 O O . THR A 1 236 ? -9.549 -11.697 3.793 1.00 95.00 236 THR A O 1
ATOM 1766 N N . LEU A 1 237 ? -8.391 -12.677 5.455 1.00 93.81 237 LEU A N 1
ATOM 1767 C CA . LEU A 1 237 ? -8.846 -11.782 6.522 1.00 93.81 237 LEU A CA 1
ATOM 1768 C C . LEU A 1 237 ? -8.365 -10.333 6.338 1.00 93.81 237 LEU A C 1
ATOM 1770 O O . LEU A 1 237 ? -9.071 -9.415 6.747 1.00 93.81 237 LEU A O 1
ATOM 1774 N N . ARG A 1 238 ? -7.219 -10.107 5.677 1.00 92.88 238 ARG A N 1
ATOM 1775 C CA . ARG A 1 238 ? -6.753 -8.762 5.278 1.00 92.88 238 ARG A CA 1
ATOM 1776 C C . ARG A 1 238 ? -7.609 -8.100 4.193 1.00 92.88 238 ARG A C 1
ATOM 1778 O O . ARG A 1 238 ? -7.490 -6.899 3.977 1.00 92.88 238 ARG A O 1
ATOM 1785 N N . GLY A 1 239 ? -8.457 -8.861 3.505 1.00 91.56 239 GLY A N 1
ATOM 1786 C CA . GLY A 1 239 ? -9.371 -8.339 2.496 1.00 91.56 239 GLY A CA 1
ATOM 1787 C C . GLY A 1 239 ? -8.825 -8.352 1.066 1.00 91.56 239 GLY A C 1
ATOM 1788 O O . GLY A 1 239 ? -7.683 -8.714 0.769 1.00 91.56 239 GLY A O 1
ATOM 1789 N N . THR A 1 240 ? -9.701 -7.996 0.129 1.00 91.06 240 THR A N 1
ATOM 1790 C CA . THR A 1 240 ? -9.458 -8.128 -1.315 1.00 91.06 240 THR A CA 1
ATOM 1791 C C . THR A 1 240 ? -8.427 -7.133 -1.840 1.00 91.06 240 THR A C 1
ATOM 1793 O O . THR A 1 240 ? -7.640 -7.497 -2.718 1.00 91.06 240 THR A O 1
ATOM 1796 N N . SER A 1 241 ? -8.396 -5.912 -1.302 1.00 92.81 241 SER A N 1
ATOM 1797 C CA . SER A 1 241 ? -7.433 -4.868 -1.668 1.00 92.81 241 SER A CA 1
ATOM 1798 C C . SER A 1 241 ? -6.003 -5.312 -1.356 1.00 92.81 241 SER A C 1
ATOM 1800 O O . SER A 1 241 ? -5.171 -5.350 -2.260 1.00 92.81 241 SER A O 1
ATOM 1802 N N . PHE A 1 242 ? -5.745 -5.779 -0.131 1.00 95.94 242 PHE A N 1
ATOM 1803 C CA . PHE A 1 242 ? -4.437 -6.284 0.295 1.00 95.94 242 PHE A CA 1
ATOM 1804 C C . PHE A 1 242 ? -3.951 -7.450 -0.579 1.00 95.94 242 PHE A C 1
ATOM 1806 O O . PHE A 1 242 ? -2.833 -7.434 -1.098 1.00 95.94 242 PHE A O 1
ATOM 1813 N N . ARG A 1 243 ? -4.819 -8.442 -0.828 1.00 96.31 243 ARG A N 1
ATOM 1814 C CA . ARG A 1 243 ? -4.504 -9.584 -1.710 1.00 96.31 243 ARG A CA 1
ATOM 1815 C C . ARG A 1 243 ? -4.203 -9.153 -3.142 1.00 96.31 243 ARG A C 1
ATOM 1817 O O . ARG A 1 243 ? -3.311 -9.712 -3.782 1.00 96.31 243 ARG A O 1
ATOM 1824 N N . SER A 1 244 ? -4.952 -8.180 -3.653 1.00 96.12 244 SER A N 1
ATOM 1825 C CA . SER A 1 244 ? -4.756 -7.646 -5.003 1.00 96.12 244 SER A CA 1
ATOM 1826 C C . SER A 1 244 ? -3.425 -6.906 -5.105 1.00 96.12 244 SER A C 1
ATOM 1828 O O . SER A 1 244 ? -2.654 -7.192 -6.022 1.00 96.12 244 SER A O 1
ATOM 1830 N N . SER A 1 245 ? -3.102 -6.057 -4.125 1.00 97.38 245 SER A N 1
ATOM 1831 C CA . SER A 1 245 ? -1.803 -5.388 -4.000 1.00 97.38 245 SER A CA 1
ATOM 1832 C C . SER A 1 245 ? -0.652 -6.392 -3.962 1.00 97.38 245 SER A C 1
ATOM 1834 O O . SER A 1 245 ? 0.313 -6.248 -4.711 1.00 97.38 245 SER A O 1
ATOM 1836 N N . PHE A 1 246 ? -0.775 -7.469 -3.181 1.00 97.25 246 PHE A N 1
ATOM 1837 C CA . PHE A 1 246 ? 0.242 -8.520 -3.124 1.00 97.25 246 PHE A CA 1
ATOM 1838 C C . PHE A 1 246 ? 0.424 -9.242 -4.465 1.00 97.25 246 PHE A C 1
ATOM 1840 O O . PHE A 1 246 ? 1.551 -9.450 -4.915 1.00 97.25 246 PHE A O 1
ATOM 1847 N N . ARG A 1 247 ? -0.669 -9.576 -5.162 1.00 96.00 247 ARG A N 1
ATOM 1848 C CA . ARG A 1 247 ? -0.606 -10.201 -6.494 1.00 96.00 247 ARG A CA 1
ATOM 1849 C C . ARG A 1 247 ? 0.064 -9.291 -7.527 1.00 96.00 247 ARG A C 1
ATOM 1851 O O . ARG A 1 247 ? 0.881 -9.764 -8.321 1.00 96.00 247 ARG A O 1
ATOM 1858 N N . ILE A 1 248 ? -0.273 -8.001 -7.515 1.00 96.12 248 ILE A N 1
ATOM 1859 C CA . ILE A 1 248 ? 0.373 -6.996 -8.367 1.00 96.12 248 ILE A CA 1
ATOM 1860 C C . ILE A 1 248 ? 1.865 -6.946 -8.034 1.00 96.12 248 ILE A C 1
ATOM 1862 O O . ILE A 1 248 ? 2.690 -7.062 -8.940 1.00 96.12 248 ILE A O 1
ATOM 1866 N N . MET A 1 249 ? 2.220 -6.885 -6.748 1.00 95.75 249 MET A N 1
ATOM 1867 C CA . MET A 1 249 ? 3.613 -6.854 -6.310 1.00 95.75 249 MET A CA 1
ATOM 1868 C C . MET A 1 249 ? 4.395 -8.083 -6.789 1.00 95.75 249 MET A C 1
ATOM 1870 O O . MET A 1 249 ? 5.448 -7.910 -7.397 1.00 95.75 249 MET A O 1
ATOM 1874 N N . LYS A 1 250 ? 3.856 -9.307 -6.637 1.00 93.75 250 LYS A N 1
ATOM 1875 C CA . LYS A 1 250 ? 4.476 -10.553 -7.150 1.00 93.75 250 LYS A CA 1
ATOM 1876 C C . LYS A 1 250 ? 4.773 -10.500 -8.650 1.00 93.75 250 LYS A C 1
ATOM 1878 O O . LYS A 1 250 ? 5.704 -11.156 -9.112 1.00 93.75 250 LYS A O 1
ATOM 1883 N N . THR A 1 251 ? 3.988 -9.744 -9.413 1.00 93.00 251 THR A N 1
ATOM 1884 C CA . THR A 1 251 ? 4.245 -9.539 -10.842 1.00 93.00 251 THR A CA 1
ATOM 1885 C C . THR A 1 251 ? 5.339 -8.492 -11.044 1.00 93.00 251 THR A C 1
ATOM 1887 O O . THR A 1 251 ? 6.305 -8.740 -11.758 1.00 93.00 251 THR A O 1
ATOM 1890 N N . LEU A 1 252 ? 5.241 -7.343 -10.368 1.00 92.62 252 LEU A N 1
ATOM 1891 C CA . LEU A 1 252 ? 6.154 -6.211 -10.552 1.00 92.62 252 LEU A CA 1
ATOM 1892 C C . LEU A 1 252 ? 7.596 -6.464 -10.075 1.00 92.62 252 LEU A C 1
ATOM 1894 O O . LEU A 1 252 ? 8.502 -5.828 -10.621 1.00 92.62 252 LEU A O 1
ATOM 1898 N N . VAL A 1 253 ? 7.817 -7.362 -9.103 1.00 90.62 253 VAL A N 1
ATOM 1899 C CA . VAL A 1 253 ? 9.165 -7.718 -8.594 1.00 90.62 253 VAL A CA 1
ATOM 1900 C C . VAL A 1 253 ? 10.007 -8.514 -9.586 1.00 90.62 253 VAL A C 1
ATOM 1902 O O . VAL A 1 253 ? 11.238 -8.497 -9.496 1.00 90.62 253 VAL A O 1
ATOM 1905 N N . ARG A 1 254 ? 9.365 -9.199 -10.539 1.00 89.69 254 ARG A N 1
ATOM 1906 C CA . ARG A 1 254 ? 10.034 -10.116 -11.466 1.00 89.69 254 ARG A CA 1
ATOM 1907 C C . ARG A 1 254 ? 11.168 -9.434 -12.225 1.00 89.69 254 ARG A C 1
ATOM 1909 O O . ARG A 1 254 ? 11.119 -8.242 -12.541 1.00 89.69 254 ARG A O 1
ATOM 1916 N N . ALA A 1 255 ? 12.203 -10.209 -12.529 1.00 85.31 255 ALA A N 1
ATOM 1917 C CA . ALA A 1 255 ? 13.275 -9.741 -13.393 1.00 85.31 255 ALA A CA 1
ATOM 1918 C C . ALA A 1 255 ? 12.808 -9.652 -14.849 1.00 85.31 255 ALA A C 1
ATOM 1920 O O . ALA A 1 255 ? 13.051 -8.640 -15.503 1.00 85.31 255 ALA A O 1
ATOM 1921 N N . PHE A 1 256 ? 12.067 -10.668 -15.300 1.00 86.75 256 PHE A N 1
ATOM 1922 C CA . PHE A 1 256 ? 11.551 -10.787 -16.657 1.00 86.75 256 PHE A CA 1
ATOM 1923 C C . PHE A 1 256 ? 10.049 -11.122 -16.672 1.00 86.75 256 PHE A C 1
ATOM 1925 O O . PHE A 1 256 ? 9.556 -11.784 -15.750 1.00 86.75 256 PHE A O 1
ATOM 1932 N N . PRO A 1 257 ? 9.321 -10.692 -17.717 1.00 90.12 257 PRO A N 1
ATOM 1933 C CA . PRO A 1 257 ? 7.933 -11.092 -17.940 1.00 90.12 257 PRO A CA 1
ATOM 1934 C C . PRO A 1 257 ? 7.827 -12.586 -18.284 1.00 90.12 257 PRO A C 1
ATOM 1936 O O . PRO A 1 257 ? 8.736 -13.145 -18.894 1.00 90.12 257 PRO A O 1
ATOM 1939 N N . HIS A 1 258 ? 6.695 -13.230 -17.976 1.00 88.88 258 HIS A N 1
ATOM 1940 C CA . HIS A 1 258 ? 6.431 -14.605 -18.439 1.00 88.88 258 HIS A CA 1
ATOM 1941 C C . HIS A 1 258 ? 6.345 -14.720 -19.966 1.00 88.88 258 HIS A C 1
ATOM 1943 O O . HIS A 1 258 ? 6.745 -15.731 -20.540 1.00 88.88 258 HIS A O 1
ATOM 1949 N N . GLY A 1 259 ? 5.783 -13.702 -20.620 1.00 80.88 259 GLY A N 1
ATOM 1950 C CA . GLY A 1 259 ? 5.480 -13.744 -22.045 1.00 80.88 259 GLY A CA 1
ATOM 1951 C C . GLY A 1 259 ? 4.120 -14.392 -22.355 1.00 80.88 259 GLY A C 1
ATOM 1952 O O . GLY A 1 259 ? 3.324 -14.676 -21.458 1.00 80.88 259 GLY A O 1
ATOM 1953 N N . PRO A 1 260 ? 3.791 -14.564 -23.648 1.00 86.62 260 PRO A N 1
ATOM 1954 C CA . PRO A 1 260 ? 2.462 -14.996 -24.072 1.00 86.62 260 PRO A CA 1
ATOM 1955 C C . PRO A 1 260 ? 2.194 -16.455 -23.697 1.00 86.62 260 PRO A C 1
ATOM 1957 O O . PRO A 1 260 ? 3.023 -17.332 -23.937 1.00 86.62 260 PRO A O 1
ATOM 1960 N N . ARG A 1 261 ? 0.999 -16.736 -23.169 1.00 87.75 261 ARG A N 1
ATOM 1961 C CA . ARG A 1 261 ? 0.566 -18.115 -22.903 1.00 87.75 261 ARG A CA 1
ATOM 1962 C C . ARG A 1 261 ? 0.222 -18.833 -24.209 1.00 87.75 261 ARG A C 1
ATOM 1964 O O . ARG A 1 261 ? -0.229 -18.209 -25.173 1.00 87.75 261 ARG A O 1
ATOM 1971 N N . ALA A 1 262 ? 0.390 -20.154 -24.236 1.00 87.06 262 ALA A N 1
ATOM 1972 C CA . ALA A 1 262 ? 0.017 -20.971 -25.389 1.00 87.06 262 ALA A CA 1
ATOM 1973 C C . ALA A 1 262 ? -1.467 -20.761 -25.757 1.00 87.06 262 ALA A C 1
ATOM 1975 O O . ALA A 1 262 ? -2.336 -20.767 -24.886 1.00 87.06 262 ALA A O 1
ATOM 1976 N N . GLY A 1 263 ? -1.751 -20.528 -27.042 1.00 86.94 263 GLY A N 1
ATOM 1977 C CA . GLY A 1 263 ? -3.108 -20.266 -27.545 1.00 86.94 263 GLY A CA 1
ATOM 1978 C C . GLY A 1 263 ? -3.682 -18.881 -27.210 1.00 86.94 263 GLY A C 1
ATOM 1979 O O . GLY A 1 263 ? -4.805 -18.571 -27.606 1.00 86.94 263 GLY A O 1
ATOM 1980 N N . GLN A 1 264 ? -2.940 -18.016 -26.512 1.00 90.88 264 GLN A N 1
ATOM 1981 C CA . GLN A 1 264 ? -3.421 -16.686 -26.155 1.00 90.88 264 GLN A CA 1
ATOM 1982 C C . GLN A 1 264 ? -3.398 -15.731 -27.354 1.00 90.88 264 GLN A C 1
ATOM 1984 O O . GLN A 1 264 ? -2.373 -15.531 -28.010 1.00 90.88 264 GLN A O 1
ATOM 1989 N N . ARG A 1 265 ? -4.512 -15.023 -27.574 1.00 91.75 265 ARG A N 1
ATOM 1990 C CA . ARG A 1 265 ? -4.556 -13.904 -28.520 1.00 91.75 265 ARG A CA 1
ATOM 1991 C C . ARG A 1 265 ? -3.699 -12.740 -28.014 1.00 91.75 265 ARG A C 1
ATOM 1993 O O . ARG A 1 265 ? -4.032 -12.093 -27.018 1.00 91.75 265 ARG A O 1
ATOM 2000 N N . ARG A 1 266 ? -2.627 -12.423 -28.743 1.00 93.50 266 ARG A N 1
ATOM 2001 C CA . ARG A 1 266 ? -1.797 -11.239 -28.482 1.00 93.50 266 ARG A CA 1
ATOM 2002 C C . ARG A 1 266 ? -2.507 -9.980 -28.985 1.00 93.50 266 ARG A C 1
ATOM 2004 O O . ARG A 1 266 ? -3.027 -9.958 -30.098 1.00 93.50 266 ARG A O 1
ATOM 2011 N N . ARG A 1 267 ? -2.538 -8.935 -28.158 1.00 95.69 267 ARG A N 1
ATOM 2012 C CA . ARG A 1 267 ? -3.076 -7.613 -28.499 1.00 95.69 267 ARG A CA 1
ATOM 2013 C C . ARG A 1 267 ? -1.931 -6.609 -28.611 1.00 95.69 267 ARG A C 1
ATOM 2015 O O . ARG A 1 267 ? -0.896 -6.790 -27.969 1.00 95.69 267 ARG A O 1
ATOM 2022 N N . ARG A 1 268 ? -2.143 -5.574 -29.424 1.00 97.00 268 ARG A N 1
ATOM 2023 C CA . ARG A 1 268 ? -1.305 -4.372 -29.494 1.00 97.00 268 ARG A CA 1
ATOM 2024 C C . ARG A 1 268 ? -2.074 -3.254 -28.807 1.00 97.00 268 ARG A C 1
ATOM 2026 O O . ARG A 1 268 ? -3.223 -3.019 -29.172 1.00 97.00 268 ARG A O 1
ATOM 2033 N N . LEU A 1 269 ? -1.482 -2.644 -27.793 1.00 97.94 269 LEU A N 1
ATOM 2034 C CA . LEU A 1 269 ? -2.133 -1.632 -26.965 1.00 97.94 269 LEU A CA 1
ATOM 2035 C C . LEU A 1 269 ? -1.295 -0.362 -27.000 1.00 97.94 269 LEU A C 1
ATOM 2037 O O . LEU A 1 269 ? -0.080 -0.433 -26.834 1.00 97.94 269 LEU A O 1
ATOM 2041 N N . LEU A 1 270 ? -1.950 0.771 -27.224 1.00 97.81 270 LEU A N 1
ATOM 2042 C CA . LEU A 1 270 ? -1.333 2.088 -27.156 1.00 97.81 270 LEU A CA 1
ATOM 2043 C C . LEU A 1 270 ? -1.595 2.693 -25.773 1.00 97.81 270 LEU A C 1
ATOM 2045 O O . LEU A 1 270 ? -2.718 2.627 -25.274 1.00 97.81 270 LEU A O 1
ATOM 2049 N N . VAL A 1 271 ? -0.565 3.280 -25.176 1.00 97.50 271 VAL A N 1
ATOM 2050 C CA . VAL A 1 271 ? -0.620 4.048 -23.932 1.00 97.50 271 VAL A CA 1
ATOM 2051 C C . VAL A 1 271 ? -0.162 5.471 -24.236 1.00 97.50 271 VAL A C 1
ATOM 2053 O O . VAL A 1 271 ? 0.806 5.671 -24.963 1.00 97.50 271 VAL A O 1
ATOM 2056 N N . LEU A 1 272 ? -0.859 6.464 -23.695 1.00 97.25 272 LEU A N 1
ATOM 2057 C CA . LEU A 1 272 ? -0.490 7.872 -23.813 1.00 97.25 272 LEU A CA 1
ATOM 2058 C C . LEU A 1 272 ? -0.947 8.633 -22.572 1.00 97.25 272 LEU A C 1
ATOM 2060 O O . LEU A 1 272 ? -1.814 8.162 -21.833 1.00 97.25 272 LEU A O 1
ATOM 2064 N N . HIS A 1 273 ? -0.349 9.796 -22.343 1.00 97.38 273 HIS A N 1
ATOM 2065 C CA . HIS A 1 273 ? -0.802 10.757 -21.341 1.00 97.38 273 HIS A CA 1
ATOM 2066 C C . HIS A 1 273 ? -1.625 11.845 -22.039 1.00 97.38 273 HIS A C 1
ATOM 2068 O O . HIS A 1 273 ? -1.316 12.208 -23.171 1.00 97.38 273 HIS A O 1
ATOM 2074 N N . ALA A 1 274 ? -2.658 12.360 -21.378 1.00 95.50 274 ALA A N 1
ATOM 2075 C CA . ALA A 1 274 ? -3.470 13.455 -21.898 1.00 95.50 274 ALA A CA 1
ATOM 2076 C C . ALA A 1 274 ? -3.780 14.460 -20.783 1.00 95.50 274 ALA A C 1
ATOM 2078 O O . ALA A 1 274 ? -4.075 14.060 -19.652 1.00 95.50 274 ALA A O 1
ATOM 2079 N N . GLY A 1 275 ? -3.743 15.750 -21.115 1.00 94.31 275 GLY A N 1
ATOM 2080 C CA . GLY A 1 275 ? -3.937 16.860 -20.187 1.00 94.31 275 GLY A CA 1
ATOM 2081 C C . GLY A 1 275 ? -2.661 17.292 -19.460 1.00 94.31 275 GLY A C 1
ATOM 2082 O O . GLY A 1 275 ? -1.546 16.919 -19.823 1.00 94.31 275 GLY A O 1
ATOM 2083 N N . ALA A 1 276 ? -2.818 18.108 -18.415 1.00 94.25 276 ALA A N 1
ATOM 2084 C CA . ALA A 1 276 ? -1.688 18.652 -17.666 1.00 94.25 276 ALA A CA 1
ATOM 2085 C C . ALA A 1 276 ? -0.912 17.555 -16.899 1.00 94.25 276 ALA A C 1
ATOM 2087 O O . ALA A 1 276 ? -1.534 16.631 -16.366 1.00 94.25 276 ALA A O 1
ATOM 2088 N N . PRO A 1 277 ? 0.428 17.660 -16.780 1.00 93.62 277 PRO A N 1
ATOM 2089 C CA . PRO A 1 277 ? 1.219 16.711 -16.004 1.00 93.62 277 PRO A CA 1
ATOM 2090 C C . PRO A 1 277 ? 0.769 16.637 -14.540 1.00 93.62 277 PRO A C 1
ATOM 2092 O O . PRO A 1 277 ? 0.615 17.663 -13.875 1.00 93.62 277 PRO A O 1
ATOM 2095 N N . ALA A 1 278 ? 0.643 15.418 -14.017 1.00 94.81 278 ALA A N 1
ATOM 2096 C CA . ALA A 1 278 ? 0.337 15.158 -12.615 1.00 94.81 278 ALA A CA 1
ATOM 2097 C C . ALA A 1 278 ? 1.287 14.092 -12.032 1.00 94.81 278 ALA A C 1
ATOM 2099 O O . ALA A 1 278 ? 1.604 13.111 -12.713 1.00 94.81 278 ALA A O 1
ATOM 2100 N N . PRO A 1 279 ? 1.738 14.230 -10.770 1.00 94.00 279 PRO A N 1
ATOM 2101 C CA . PRO A 1 279 ? 2.472 13.167 -10.091 1.00 94.00 279 PRO A CA 1
ATOM 2102 C C . PRO A 1 279 ? 1.679 11.853 -10.095 1.00 94.00 279 PRO A C 1
ATOM 2104 O O . PRO A 1 279 ? 0.499 11.831 -9.751 1.00 94.00 279 PRO A O 1
ATOM 2107 N N . GLY A 1 280 ? 2.333 10.758 -10.489 1.00 94.75 280 GLY A N 1
ATOM 2108 C CA . GLY A 1 280 ? 1.732 9.422 -10.549 1.00 94.75 280 GLY A CA 1
ATOM 2109 C C . GLY A 1 280 ? 1.350 8.934 -11.951 1.00 94.75 280 GLY A C 1
ATOM 2110 O O . GLY A 1 280 ? 1.106 7.737 -12.114 1.00 94.75 280 GLY A O 1
ATOM 2111 N N . MET A 1 281 ? 1.366 9.788 -12.984 1.00 97.00 281 MET A N 1
ATOM 2112 C CA . MET A 1 281 ? 1.104 9.330 -14.360 1.00 97.00 281 MET A CA 1
ATOM 2113 C C . MET A 1 281 ? 2.139 8.284 -14.812 1.00 97.00 281 MET A C 1
ATOM 2115 O O . MET A 1 281 ? 1.780 7.226 -15.328 1.00 97.00 281 MET A O 1
ATOM 2119 N N . ASN A 1 282 ? 3.420 8.521 -14.516 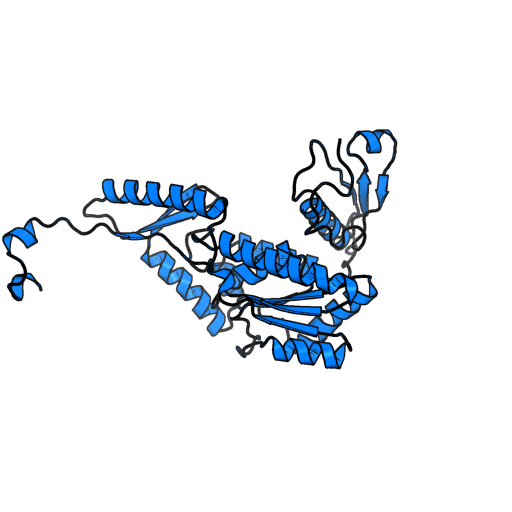1.00 97.00 282 ASN A N 1
ATOM 2120 C CA . ASN A 1 282 ? 4.502 7.568 -14.781 1.00 97.00 282 ASN A CA 1
ATOM 2121 C C . ASN A 1 282 ? 4.312 6.241 -14.034 1.00 97.00 282 ASN A C 1
ATOM 2123 O O . ASN A 1 282 ? 4.514 5.166 -14.602 1.00 97.00 282 ASN A O 1
ATOM 2127 N N . THR A 1 283 ? 3.869 6.299 -12.776 1.00 95.62 283 THR A N 1
ATOM 2128 C CA . THR A 1 283 ? 3.563 5.123 -11.953 1.00 95.62 283 THR A CA 1
ATOM 2129 C C . THR A 1 283 ? 2.451 4.281 -12.584 1.00 95.62 283 THR A C 1
ATOM 2131 O O . THR A 1 283 ? 2.570 3.05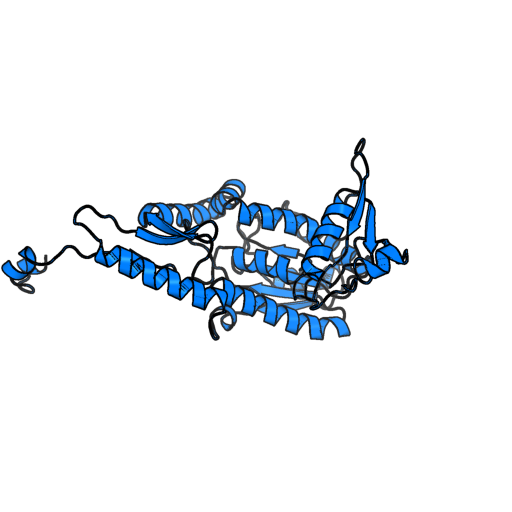3 -12.644 1.00 95.62 283 THR A O 1
ATOM 2134 N N . ALA A 1 284 ? 1.406 4.931 -13.109 1.00 96.69 284 ALA A N 1
ATOM 2135 C CA . ALA A 1 284 ? 0.304 4.271 -13.801 1.00 96.69 284 ALA A CA 1
ATOM 2136 C C . ALA A 1 284 ? 0.768 3.592 -15.099 1.00 96.69 284 ALA A C 1
ATOM 2138 O O . ALA A 1 284 ? 0.506 2.401 -15.295 1.00 96.69 284 ALA A O 1
ATOM 2139 N N . VAL A 1 285 ? 1.524 4.300 -15.948 1.00 97.44 285 VAL A N 1
ATOM 2140 C CA . VAL A 1 285 ? 2.073 3.725 -17.188 1.00 97.44 285 VAL A CA 1
ATOM 2141 C C . VAL A 1 285 ? 3.020 2.571 -16.894 1.00 97.44 285 VAL A C 1
ATOM 2143 O O . VAL A 1 285 ? 2.894 1.513 -17.509 1.00 97.44 285 VAL A O 1
ATOM 2146 N N . ARG A 1 286 ? 3.904 2.706 -15.900 1.00 96.62 286 ARG A N 1
ATOM 2147 C CA . ARG A 1 286 ? 4.794 1.621 -15.471 1.00 96.62 286 ARG A CA 1
ATOM 2148 C C . ARG A 1 286 ? 4.016 0.360 -15.111 1.00 96.62 286 ARG A C 1
ATOM 2150 O O . ARG A 1 286 ? 4.390 -0.730 -15.546 1.00 96.62 286 ARG A O 1
ATOM 2157 N N . ALA A 1 287 ? 2.968 0.491 -14.297 1.00 96.31 287 ALA A N 1
ATOM 2158 C CA . ALA A 1 287 ? 2.151 -0.647 -13.889 1.00 96.31 287 ALA A CA 1
ATOM 2159 C C . ALA A 1 287 ? 1.442 -1.278 -15.096 1.00 96.31 287 ALA A C 1
ATOM 2161 O O . ALA A 1 287 ? 1.519 -2.494 -15.277 1.00 96.31 287 ALA A O 1
ATOM 2162 N N . ALA A 1 288 ? 0.823 -0.462 -15.954 1.00 97.00 288 ALA A N 1
ATOM 2163 C CA . ALA A 1 288 ? 0.135 -0.930 -17.153 1.00 97.00 288 ALA A CA 1
ATOM 2164 C C . ALA A 1 288 ? 1.084 -1.676 -18.103 1.00 97.00 288 ALA A C 1
ATOM 2166 O O . ALA A 1 288 ? 0.817 -2.823 -18.459 1.00 97.00 288 ALA A O 1
ATOM 2167 N N . VAL A 1 289 ? 2.222 -1.072 -18.458 1.00 97.06 289 VAL A N 1
ATOM 2168 C CA . VAL A 1 289 ? 3.224 -1.670 -19.353 1.00 97.06 289 VAL A CA 1
ATOM 2169 C C . VAL A 1 289 ? 3.728 -2.993 -18.785 1.00 97.06 289 VAL A C 1
ATOM 2171 O O . VAL A 1 289 ? 3.680 -4.004 -19.484 1.00 97.06 289 VAL A O 1
ATOM 2174 N N . ARG A 1 290 ? 4.148 -3.036 -17.511 1.00 95.56 290 ARG A N 1
ATOM 2175 C CA . ARG A 1 290 ? 4.659 -4.280 -16.913 1.00 95.56 290 ARG A CA 1
ATOM 2176 C C . ARG A 1 290 ? 3.608 -5.385 -16.885 1.00 95.56 290 ARG A C 1
ATOM 2178 O O . ARG A 1 290 ? 3.916 -6.507 -17.271 1.00 95.56 290 ARG A O 1
ATOM 2185 N N . LEU A 1 291 ? 2.370 -5.089 -16.493 1.00 95.38 291 LEU A N 1
ATOM 2186 C CA . LEU A 1 291 ? 1.305 -6.097 -16.452 1.00 95.38 291 LEU A CA 1
ATOM 2187 C C . LEU A 1 291 ? 0.935 -6.612 -17.852 1.00 95.38 291 LEU A C 1
ATOM 2189 O O . LEU A 1 291 ? 0.749 -7.813 -18.035 1.00 95.38 291 LEU A O 1
ATOM 2193 N N . LEU A 1 292 ? 0.860 -5.729 -18.849 1.00 95.94 292 LEU A N 1
ATOM 2194 C CA . LEU A 1 292 ? 0.539 -6.105 -20.227 1.00 95.94 292 LEU A CA 1
ATOM 2195 C C . LEU A 1 292 ? 1.658 -6.932 -20.873 1.00 95.94 292 LEU A C 1
ATOM 2197 O O . LEU A 1 292 ? 1.381 -7.935 -21.535 1.00 95.94 292 LEU A O 1
ATOM 2201 N N . VAL A 1 293 ? 2.915 -6.538 -20.659 1.00 95.44 293 VAL A N 1
ATOM 2202 C CA . VAL A 1 293 ? 4.088 -7.264 -21.164 1.00 95.44 293 VAL A CA 1
ATOM 2203 C C . VAL A 1 293 ? 4.239 -8.618 -20.464 1.00 95.44 293 VAL A C 1
ATOM 2205 O O . VAL A 1 293 ? 4.523 -9.605 -21.143 1.00 95.44 293 VAL A O 1
ATOM 2208 N N . ASP A 1 294 ? 3.973 -8.716 -19.153 1.00 94.62 294 ASP A N 1
ATOM 2209 C CA . ASP A 1 294 ? 3.948 -10.006 -18.438 1.00 94.62 294 ASP A CA 1
ATOM 2210 C C . ASP A 1 294 ? 2.926 -10.973 -19.040 1.00 94.62 294 ASP A C 1
ATOM 2212 O O . ASP A 1 294 ? 3.211 -12.156 -19.208 1.00 94.62 294 ASP A O 1
ATOM 2216 N N . GLN A 1 295 ? 1.770 -10.450 -19.453 1.00 93.06 295 GLN A N 1
ATOM 2217 C CA . GLN A 1 295 ? 0.726 -11.201 -20.152 1.00 93.06 295 GLN A CA 1
ATOM 2218 C C . GLN A 1 295 ? 1.052 -11.459 -21.633 1.00 93.06 295 GLN A C 1
ATOM 2220 O O . GLN A 1 295 ? 0.235 -12.028 -22.354 1.00 93.06 295 GLN A O 1
ATOM 2225 N N . GLY A 1 296 ? 2.216 -11.039 -22.131 1.00 94.38 296 GLY A N 1
ATOM 2226 C CA . GLY A 1 296 ? 2.651 -11.265 -23.506 1.00 94.38 296 GLY A CA 1
ATOM 2227 C C . GLY A 1 296 ? 2.005 -10.352 -24.546 1.00 94.38 296 GLY A C 1
ATOM 2228 O O . GLY A 1 296 ? 2.078 -10.649 -25.742 1.00 94.38 296 GLY A O 1
ATOM 2229 N N . HIS A 1 297 ? 1.373 -9.252 -24.147 1.00 96.44 297 HIS A N 1
ATOM 2230 C CA . HIS A 1 297 ? 0.885 -8.242 -25.083 1.00 96.44 297 HIS A CA 1
ATOM 2231 C C . HIS A 1 297 ? 2.021 -7.356 -25.612 1.00 96.44 297 HIS A C 1
ATOM 2233 O O . HIS A 1 297 ? 3.116 -7.324 -25.056 1.00 96.44 297 HIS A O 1
ATOM 2239 N N . VAL A 1 298 ? 1.771 -6.675 -26.731 1.00 96.94 298 VAL A N 1
ATOM 2240 C CA . VAL A 1 298 ? 2.686 -5.670 -27.288 1.00 96.94 298 VAL A CA 1
ATOM 2241 C C . VAL A 1 298 ? 2.175 -4.303 -26.865 1.00 96.94 298 VAL A C 1
ATOM 2243 O O . VAL A 1 298 ? 1.009 -3.988 -27.114 1.00 96.94 298 VAL A O 1
ATOM 2246 N N . VAL A 1 299 ? 3.034 -3.505 -26.240 1.00 98.19 299 VAL A N 1
ATOM 2247 C CA . VAL A 1 299 ? 2.675 -2.174 -25.750 1.00 98.19 299 VAL A CA 1
ATOM 2248 C C . VAL A 1 299 ? 3.440 -1.121 -26.537 1.00 98.19 299 VAL A C 1
ATOM 2250 O O . VAL A 1 299 ? 4.635 -1.260 -26.792 1.00 98.19 299 VAL A O 1
ATOM 2253 N N . LEU A 1 300 ? 2.722 -0.088 -26.953 1.00 98.31 300 LEU A N 1
ATOM 2254 C CA . LEU A 1 300 ? 3.235 1.081 -27.648 1.00 98.31 300 LEU A CA 1
ATOM 2255 C C . LEU A 1 300 ? 2.925 2.317 -26.798 1.00 98.31 300 LEU A C 1
ATOM 2257 O O . LEU A 1 300 ? 1.869 2.375 -26.174 1.00 98.31 300 LEU A O 1
ATOM 2261 N N . GLY A 1 301 ? 3.823 3.293 -26.777 1.00 97.75 301 GLY A N 1
ATOM 2262 C CA . GLY A 1 301 ? 3.635 4.600 -26.162 1.00 97.75 301 GLY A CA 1
ATOM 2263 C C . GLY A 1 301 ? 3.566 5.679 -27.234 1.00 97.75 301 GLY A C 1
ATOM 2264 O O . GLY A 1 301 ? 4.473 5.733 -28.059 1.00 97.75 301 GLY A O 1
ATOM 2265 N N . ALA A 1 302 ? 2.536 6.527 -27.238 1.00 97.81 302 ALA A N 1
ATOM 2266 C CA . ALA A 1 302 ? 2.583 7.765 -28.022 1.00 97.81 302 ALA A CA 1
ATOM 2267 C C . ALA A 1 302 ? 3.257 8.851 -27.186 1.00 97.81 302 ALA A C 1
ATOM 2269 O O . ALA A 1 302 ? 2.866 9.080 -26.035 1.00 97.81 302 ALA A O 1
ATOM 2270 N N . ARG A 1 303 ? 4.286 9.487 -27.751 1.00 96.69 303 ARG A N 1
ATOM 2271 C CA . ARG A 1 303 ? 4.932 10.620 -27.094 1.00 96.69 303 ARG A CA 1
ATOM 2272 C C . ARG A 1 303 ? 4.066 11.869 -27.205 1.00 96.69 303 ARG A C 1
ATOM 2274 O O . ARG A 1 303 ? 3.305 12.001 -28.150 1.00 96.69 303 ARG A O 1
ATOM 2281 N N . SER A 1 304 ? 4.166 12.774 -26.235 1.00 96.00 304 SER A N 1
ATOM 2282 C CA . SER A 1 304 ? 3.450 14.060 -26.230 1.00 96.00 304 SER A CA 1
ATOM 2283 C C . SER A 1 304 ? 1.939 13.918 -26.463 1.00 96.00 304 SER A C 1
ATOM 2285 O O . SER A 1 304 ? 1.337 14.696 -27.197 1.00 96.00 304 SER A O 1
ATOM 2287 N N . GLY A 1 305 ? 1.335 12.890 -25.862 1.00 95.44 305 GLY A N 1
ATOM 2288 C CA . GLY A 1 305 ? -0.104 12.652 -25.911 1.00 95.44 305 GLY A CA 1
ATOM 2289 C C . GLY A 1 305 ? -0.676 12.461 -27.316 1.00 95.44 305 GLY A C 1
ATOM 2290 O O . GLY A 1 305 ? -0.212 11.616 -28.085 1.00 95.44 305 GLY A O 1
ATOM 2291 N N . PHE A 1 306 ? -1.746 13.195 -27.623 1.00 96.94 306 PHE A N 1
ATOM 2292 C CA . PHE A 1 306 ? -2.439 13.084 -28.908 1.00 96.94 306 PHE A CA 1
ATOM 2293 C C . PHE A 1 306 ? -1.667 13.752 -30.043 1.00 96.94 306 PHE A C 1
ATOM 2295 O O . PHE A 1 306 ? -1.724 13.259 -31.167 1.00 96.94 306 PHE A O 1
ATOM 2302 N N . ASP A 1 307 ? -0.914 14.813 -29.759 1.00 96.56 307 ASP A N 1
ATOM 2303 C CA . ASP A 1 307 ? -0.148 15.527 -30.781 1.00 96.56 307 ASP A CA 1
ATOM 2304 C C . ASP A 1 307 ? 0.946 14.640 -31.373 1.00 96.56 307 ASP A C 1
ATOM 2306 O O . ASP A 1 307 ? 1.072 14.539 -32.594 1.00 96.56 307 ASP A O 1
ATOM 2310 N N . GLY A 1 308 ? 1.701 13.927 -30.529 1.00 96.69 308 GLY A N 1
ATOM 2311 C CA . GLY A 1 308 ? 2.691 12.985 -31.045 1.00 96.69 308 GLY A CA 1
ATOM 2312 C C . GLY A 1 308 ? 2.052 11.753 -31.678 1.00 96.69 308 GLY A C 1
ATOM 2313 O O . GLY A 1 308 ? 2.585 11.255 -32.661 1.00 96.69 308 GLY A O 1
ATOM 2314 N N . LEU A 1 309 ? 0.869 11.311 -31.229 1.00 97.06 309 LEU A N 1
ATOM 2315 C CA . LEU A 1 309 ? 0.125 10.269 -31.947 1.00 97.06 309 LEU A CA 1
ATOM 2316 C C . LEU A 1 309 ? -0.260 10.709 -33.369 1.00 97.06 309 LEU A C 1
ATOM 2318 O O . LEU A 1 309 ? -0.098 9.933 -34.304 1.00 97.06 309 LEU A O 1
ATOM 2322 N N . LEU A 1 310 ? -0.759 11.937 -33.537 1.00 97.56 310 LEU A N 1
ATOM 2323 C CA . LEU A 1 310 ? -1.104 12.504 -34.847 1.00 97.56 310 LEU A CA 1
ATOM 2324 C C . LEU A 1 310 ? 0.129 12.719 -35.736 1.00 97.56 310 LEU A C 1
ATOM 2326 O O . LEU A 1 310 ? 0.003 12.712 -36.958 1.00 97.56 310 LEU A O 1
ATOM 2330 N N . ALA A 1 311 ? 1.302 12.896 -35.129 1.00 97.50 311 ALA A N 1
ATOM 2331 C CA . ALA A 1 311 ? 2.588 13.017 -35.809 1.00 97.50 311 ALA A CA 1
ATOM 2332 C C . ALA A 1 311 ? 3.319 11.670 -36.005 1.00 97.50 311 ALA A C 1
ATOM 2334 O O . ALA A 1 311 ? 4.502 11.672 -36.345 1.00 97.50 311 ALA A O 1
ATOM 2335 N N . ASP A 1 312 ? 2.648 10.536 -35.768 1.00 96.94 312 ASP A N 1
ATOM 2336 C CA . ASP A 1 312 ? 3.215 9.181 -35.834 1.00 96.94 312 ASP A CA 1
ATOM 2337 C C . ASP A 1 312 ? 4.427 8.938 -34.895 1.00 96.94 312 ASP A C 1
ATOM 2339 O O . ASP A 1 312 ? 5.207 8.001 -35.087 1.00 96.94 312 ASP A O 1
ATOM 2343 N N . ASP A 1 313 ? 4.577 9.730 -33.826 1.00 97.75 313 ASP A N 1
ATOM 2344 C CA . ASP A 1 313 ? 5.629 9.587 -32.811 1.00 97.75 313 ASP A CA 1
ATOM 2345 C C . ASP A 1 313 ? 5.267 8.530 -31.751 1.00 97.75 313 ASP A C 1
ATOM 2347 O O . ASP A 1 313 ? 4.963 8.810 -30.584 1.00 97.75 313 ASP A O 1
ATOM 2351 N N . VAL A 1 314 ? 5.279 7.272 -32.192 1.00 98.00 314 VAL A N 1
ATOM 2352 C CA . VAL A 1 314 ? 4.929 6.100 -31.384 1.00 98.00 314 VAL A CA 1
ATOM 2353 C C . VAL A 1 314 ? 6.150 5.208 -31.165 1.00 98.00 314 VAL A C 1
ATOM 2355 O O . VAL A 1 314 ? 6.810 4.778 -32.111 1.00 98.00 314 VAL A O 1
ATOM 2358 N N . VAL A 1 315 ? 6.419 4.853 -29.907 1.00 97.50 315 VAL A N 1
ATOM 2359 C CA . VAL A 1 315 ? 7.545 3.995 -29.509 1.00 97.50 315 VAL A CA 1
ATOM 2360 C C . VAL A 1 315 ? 7.104 2.679 -28.882 1.00 97.50 315 VAL A C 1
ATOM 2362 O O . VAL A 1 315 ? 6.067 2.627 -28.225 1.00 97.50 315 VAL A O 1
ATOM 2365 N N . PRO A 1 316 ? 7.876 1.591 -29.030 1.00 97.56 316 PRO A N 1
ATOM 2366 C CA . PRO A 1 316 ? 7.642 0.386 -28.247 1.00 97.56 316 PRO A CA 1
ATOM 2367 C C . PRO A 1 316 ? 7.938 0.633 -26.763 1.00 97.56 316 PRO A C 1
ATOM 2369 O O . PRO A 1 316 ? 8.936 1.263 -26.418 1.00 97.56 316 PRO A O 1
ATOM 2372 N N . LEU A 1 317 ? 7.087 0.089 -25.891 1.00 97.81 317 LEU A N 1
ATOM 2373 C CA . LEU A 1 317 ? 7.319 0.037 -24.449 1.00 97.81 317 LEU A CA 1
ATOM 2374 C C . LEU A 1 317 ? 7.487 -1.420 -24.014 1.00 97.81 317 LEU A C 1
ATOM 2376 O O . LEU A 1 317 ? 6.614 -2.262 -24.234 1.00 97.81 317 LEU A O 1
ATOM 2380 N N . ASP A 1 318 ? 8.619 -1.707 -23.382 1.00 94.69 318 ASP A N 1
ATOM 2381 C CA . ASP A 1 318 ? 8.965 -3.012 -22.825 1.00 94.69 318 ASP A CA 1
ATOM 2382 C C . ASP A 1 318 ? 9.164 -2.964 -21.298 1.00 94.69 318 ASP A C 1
ATOM 2384 O O . ASP A 1 318 ? 9.024 -1.923 -20.649 1.00 94.69 318 ASP A O 1
ATOM 2388 N N . TRP A 1 319 ? 9.497 -4.114 -20.708 1.00 93.12 319 TRP A N 1
ATOM 2389 C CA . TRP A 1 319 ? 9.676 -4.281 -19.264 1.00 93.12 319 TRP A CA 1
ATOM 2390 C C . TRP A 1 319 ? 10.676 -3.299 -18.629 1.00 93.12 319 TRP A C 1
ATOM 2392 O O . TRP A 1 319 ? 10.465 -2.834 -17.499 1.00 93.12 319 TRP A O 1
ATOM 2402 N N . MET A 1 320 ? 11.763 -2.999 -19.347 1.00 91.88 320 MET A N 1
ATOM 2403 C CA . MET A 1 320 ? 12.866 -2.171 -18.864 1.00 91.88 320 MET A CA 1
ATOM 2404 C C . MET A 1 320 ? 12.717 -0.703 -19.261 1.00 91.88 320 MET A C 1
ATOM 2406 O O . MET A 1 320 ? 13.199 0.152 -18.521 1.00 91.88 320 MET A O 1
ATOM 2410 N N . SER A 1 321 ? 11.984 -0.400 -20.335 1.00 94.25 321 SER A N 1
ATOM 2411 C CA . SER A 1 321 ? 11.700 0.970 -20.786 1.00 94.25 321 SER A CA 1
ATOM 2412 C C . SER A 1 321 ? 11.034 1.847 -19.715 1.00 94.25 321 SER A C 1
ATOM 2414 O O . SER A 1 321 ? 11.287 3.044 -19.656 1.00 94.25 321 SER A O 1
ATOM 2416 N N . VAL A 1 322 ? 10.247 1.239 -18.817 1.00 94.38 322 VAL A N 1
ATOM 2417 C CA . VAL A 1 322 ? 9.549 1.911 -17.701 1.00 94.38 322 VAL A CA 1
ATOM 2418 C C . VAL A 1 322 ? 10.209 1.668 -16.336 1.00 94.38 322 VAL A C 1
ATOM 2420 O O . VAL A 1 322 ? 9.595 1.832 -15.275 1.00 94.38 322 VAL A O 1
ATOM 2423 N N . ASN A 1 323 ? 11.455 1.189 -16.316 1.00 90.94 323 ASN A N 1
ATOM 2424 C CA . ASN A 1 323 ? 12.176 0.968 -15.067 1.00 90.94 323 ASN A CA 1
ATOM 2425 C C . ASN A 1 323 ? 12.500 2.307 -14.380 1.00 90.94 323 ASN A C 1
ATOM 2427 O O . ASN A 1 323 ? 12.978 3.238 -15.013 1.00 90.94 323 ASN A O 1
ATOM 2431 N N . GLY A 1 324 ? 12.258 2.399 -13.070 1.00 89.25 324 GLY A N 1
ATOM 2432 C CA . GLY A 1 324 ? 12.477 3.628 -12.292 1.00 89.25 324 GLY A CA 1
ATOM 2433 C C . GLY A 1 324 ? 11.331 4.645 -12.346 1.00 89.25 324 GLY A C 1
ATOM 2434 O O . GLY A 1 324 ? 11.252 5.498 -11.477 1.00 89.25 324 GLY A O 1
ATOM 2435 N N . TRP A 1 325 ? 10.369 4.496 -13.261 1.00 94.50 325 TRP A N 1
ATOM 2436 C CA . TRP A 1 325 ? 9.246 5.435 -13.429 1.00 94.50 325 TRP A CA 1
ATOM 2437 C C . TRP A 1 325 ? 8.294 5.520 -12.227 1.00 94.50 325 TRP A C 1
ATOM 2439 O O . TRP A 1 325 ? 7.420 6.377 -12.189 1.00 94.50 325 TRP A O 1
ATOM 2449 N N . VAL A 1 326 ? 8.434 4.624 -11.246 1.00 93.44 326 VAL A N 1
ATOM 2450 C CA . VAL A 1 326 ? 7.562 4.560 -10.066 1.00 93.44 326 VAL A CA 1
ATOM 2451 C C . VAL A 1 326 ? 7.634 5.829 -9.210 1.00 93.44 326 VAL A C 1
ATOM 2453 O O . VAL A 1 326 ? 6.595 6.258 -8.719 1.00 93.44 326 VAL A O 1
ATOM 2456 N N . SER A 1 327 ? 8.823 6.426 -9.085 1.00 90.69 327 SER A N 1
ATOM 2457 C CA . SER A 1 327 ? 9.108 7.591 -8.238 1.00 90.69 327 SER A CA 1
ATOM 2458 C C . SER A 1 327 ? 9.338 8.880 -9.035 1.00 90.69 327 SER A C 1
ATOM 2460 O O . SER A 1 327 ? 9.571 9.937 -8.451 1.00 90.69 327 SER A O 1
ATOM 2462 N N . LEU A 1 328 ? 9.258 8.825 -10.371 1.00 91.94 328 LEU A N 1
ATOM 2463 C CA . LEU A 1 328 ? 9.411 10.003 -11.223 1.00 91.94 328 LEU A CA 1
ATOM 2464 C C . LEU A 1 328 ? 8.114 10.816 -11.258 1.00 91.94 328 LEU A C 1
ATOM 2466 O O . LEU A 1 328 ? 7.054 10.306 -11.631 1.00 91.94 328 LEU A O 1
ATOM 2470 N N . GLY A 1 329 ? 8.215 12.103 -10.926 1.00 91.75 329 GLY A N 1
ATOM 2471 C CA . GLY A 1 329 ? 7.148 13.072 -11.171 1.00 91.75 329 GLY A CA 1
ATOM 2472 C C . GLY A 1 329 ? 6.956 13.369 -12.664 1.00 91.75 329 GLY A C 1
ATOM 2473 O O . GLY A 1 329 ? 7.750 12.956 -13.504 1.00 91.75 329 GLY A O 1
ATOM 2474 N N . GLY A 1 330 ? 5.903 14.118 -12.997 1.00 93.62 330 GLY A N 1
ATOM 2475 C CA . GLY A 1 330 ? 5.637 14.540 -14.374 1.00 93.62 330 GLY A CA 1
ATOM 2476 C C . GLY A 1 330 ? 5.135 13.413 -15.284 1.00 93.62 330 GLY A C 1
ATOM 2477 O O . GLY A 1 330 ? 4.338 12.572 -14.869 1.00 93.62 330 GLY A O 1
ATOM 2478 N N . ALA A 1 331 ? 5.570 13.446 -16.545 1.00 96.12 331 ALA A N 1
ATOM 2479 C CA . ALA A 1 331 ? 5.091 12.589 -17.624 1.00 96.12 331 ALA A CA 1
ATOM 2480 C C . ALA A 1 331 ? 6.245 12.234 -18.579 1.00 96.12 331 ALA A C 1
ATOM 2482 O O . ALA A 1 331 ? 6.552 13.008 -19.478 1.00 96.12 331 ALA A O 1
ATOM 2483 N N . GLU A 1 332 ? 6.871 11.069 -18.406 1.00 96.69 332 GLU A N 1
ATOM 2484 C CA . GLU A 1 332 ? 8.037 10.626 -19.193 1.00 96.69 332 GLU A CA 1
ATOM 2485 C C . GLU A 1 332 ? 7.706 10.378 -20.672 1.00 96.69 332 GLU A C 1
ATOM 2487 O O . GLU A 1 332 ? 8.561 10.541 -21.537 1.00 96.69 332 GLU A O 1
ATOM 2492 N N . LEU A 1 333 ? 6.453 10.029 -20.991 1.00 95.69 333 LEU A N 1
ATOM 2493 C CA . LEU A 1 333 ? 5.986 9.995 -22.381 1.00 95.69 333 LEU A CA 1
ATOM 2494 C C . LEU A 1 333 ? 5.739 11.398 -22.955 1.00 95.69 333 LEU A C 1
ATOM 2496 O O . LEU A 1 333 ? 5.543 11.527 -24.155 1.00 95.69 333 LEU A O 1
ATOM 2500 N N . GLY A 1 334 ? 5.736 12.453 -22.142 1.00 94.44 334 GLY A N 1
ATOM 2501 C CA . GLY A 1 334 ? 5.147 13.738 -22.509 1.00 94.44 334 GLY A CA 1
ATOM 2502 C C . GLY A 1 334 ? 3.618 13.675 -22.511 1.00 94.44 334 GLY A C 1
ATOM 2503 O O . GLY A 1 334 ? 3.018 12.602 -22.523 1.00 94.44 334 GLY A O 1
ATOM 2504 N N . THR A 1 335 ? 2.973 14.834 -22.465 1.00 94.75 335 THR A N 1
ATOM 2505 C CA . THR A 1 335 ? 1.510 14.960 -22.423 1.00 94.75 335 THR A CA 1
ATOM 2506 C C . THR A 1 335 ? 1.081 16.213 -23.182 1.00 94.75 335 THR A C 1
ATOM 2508 O O . THR A 1 335 ? 1.859 17.166 -23.261 1.00 94.75 335 THR A O 1
ATOM 2511 N N . SER A 1 336 ? -0.131 16.183 -23.732 1.00 88.56 336 SER A N 1
ATOM 2512 C CA . SER A 1 336 ? -0.800 17.267 -24.469 1.00 88.56 336 SER A CA 1
ATOM 2513 C C . SER A 1 336 ? -2.189 17.483 -23.887 1.00 88.56 336 SER A C 1
ATOM 2515 O O . SER A 1 336 ? -2.884 16.449 -23.711 1.00 88.56 336 SER A O 1
#

pLDDT: mean 93.64, std 5.78, range [58.59, 98.62]

Foldseek 3Di:
DCVVVVNDPPVCVVPDDDDDAEDAFADLLQLFPPFLGHQLVVVLLVLLLVVLVVVVVVCLVALAEEEEEGERAQHCPSQLSNCLLNLALEEFHLLDAQPDPCSLVVSLVQVLLLVVLPQSYHYYYYYQCGAHLVSHDDDSVVSQVSCCVRVVHHYYYHYPPCSSVDDDGDPCSVVQVVVQVVVSVVCSVVDDPPDAYWYFHDDPNDTDIGHDVVRVVLSVVLVVCSVVSVSVVNQVSSHDVSVVSVVLSVQSSGSFACAADPPDDAEEEEDEAEDFFFFCSLSVVLSVQSVSVSNRHWYKYQAQGVVSVVVVRIGTDHNCNSPPSSRDGTGPSHYD

Secondary structure (DSSP, 8-state):
-TTTTTSS-HHHHHHPPPPP-EEE-B-SS---TT-SS-BTHHHHHHHHHHHHHHHHHHHTTTT-EEEEEE--TT--HHHHHHHHHHT-SEEE-TTSPPSSTTHHHHHHHHHHHHHHTT---EEEEEETT-B-TTS-B--HHHHHHHHHHHH---EEEEE-GGGGT-SSPPHHHHHHHHHHHHHHHHHHHH--TT---EEEEEETTEEEEEEHHHHHHHHHHHHHHHHTT-HHHHHHHT-HHHHHHHHHHHHHT-SS---PPTT----EEEE-B-SS--TTHHHHHHHHHHHHHHTT-EEEEETTHHHHHHTT-EEEE-TTTTTTTTS--S-TT-B-

Radius of gyration: 24.12 Å; chains: 1; bounding box: 58×42×86 Å

Sequence (336 aa):
ELVAKGELPAEAARSAPTPALVGLVGSIDNDMAGTDMTIGADTALHRIVSAVDALVSTAASHQRTFVVEVMGRHCGYLALMSALATGAGWVFIPEAPPEGDDWEEKLCAVLGEGRRAGRRHSTVILAEGAVDRQGRPIEAERIRKLLEERLGTETRTTLLGHVQRGGAPSAFDRTMGTLLGVAAIEEIVRWGPDDVPCLIGLRENRVTRVPLMENVEKARAVGEAIRSGDFERAMTLRGTSFRSSFRIMKTLVRAFPHGPRAGQRRRRLLVLHAGAPAPGMNTAVRAAVRLLVDQGHVVLGARSGFDGLLADDVVPLDWMSVNGWVSLGGAELGTS